Protein AF-A0A536RWU2-F1 (afdb_monomer_lite)

Secondary structure (DSSP, 8-state):
-EEGGG---TTPEEEE--SS--TT-EEEEEEHHHHHHHSEEEEETTEEEEE----SS-SS-TTGGGEEEGGGHHHHHHTS-HHHHHHT--S----TTSS-TTHHHHHHHHHHHHHHTT-TTEEEE--SS-BTTBSEEEEETTT--EEEEEEEEEEE-STT--EEEEEEGGG----TTEEEEEEEEETTTT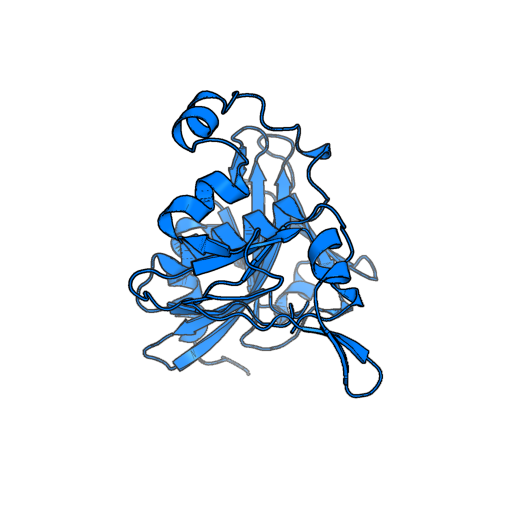EEEEEEEEEEGGGHHHHSEE-SSEEEEEE-TT--S--TTGGGEEEGGGHHHHHHHHHHS-----

pLDDT: mean 83.3, std 14.23, range [31.36, 97.5]

Radius of gyration: 21.6 Å; chains: 1; bounding box: 58×39×62 Å

Foldseek 3Di:
DAFPVVLDDQADWDKAFDPDDDPQAKIFIDGSVVQVVFFDWDADPNTIDTDDDDDRDDPDDPRVVRIGGPVCVVCSVVVHDPVVVVVPPDVPDPDPVPPPPCPQVVVQLVLLVVLLVVDPQWDKDADPPNQQQAGIWIARNVLRFIAGEDEWEAEAADPQGWGKTKDFPVNQDQDLRYWYKYWYQYPVVRGIDQKIFTGRSNCQVVAFDDPDRITIHTDGPPDPDDGPRVVGIDGSNCSNVVSVVSRVDDPPDD

Structure (mmCIF, N/CA/C/O backbone):
data_AF-A0A536RWU2-F1
#
_entry.id   AF-A0A536RWU2-F1
#
loop_
_atom_site.group_PDB
_atom_site.id
_atom_site.type_symbol
_atom_site.label_atom_id
_atom_site.label_alt_id
_atom_site.label_comp_id
_atom_site.label_asym_id
_atom_site.label_entity_id
_atom_site.label_seq_id
_atom_site.pdbx_PDB_ins_code
_atom_site.Cartn_x
_atom_site.Cartn_y
_atom_site.Cartn_z
_atom_site.occupancy
_atom_site.B_iso_or_equiv
_atom_site.auth_seq_id
_atom_site.auth_comp_id
_atom_site.auth_asym_id
_atom_site.auth_atom_id
_atom_site.pdbx_PDB_model_num
ATOM 1 N N . MET A 1 1 ? -2.168 2.634 23.724 1.00 80.81 1 MET A N 1
ATOM 2 C CA . MET A 1 1 ? -1.392 3.868 23.963 1.00 80.81 1 MET A CA 1
ATOM 3 C C . MET A 1 1 ? -1.102 4.521 22.619 1.00 80.81 1 MET A C 1
ATOM 5 O O . MET A 1 1 ? -0.735 3.800 21.700 1.00 80.81 1 MET A O 1
ATOM 9 N N . VAL A 1 2 ? -1.310 5.831 22.488 1.00 82.94 2 VAL A N 1
ATOM 10 C CA . VAL A 1 2 ? -1.176 6.585 21.229 1.00 82.94 2 VAL A CA 1
ATOM 11 C C . VAL A 1 2 ? -0.272 7.808 21.462 1.00 82.94 2 VAL A C 1
ATOM 13 O O . VAL A 1 2 ? -0.501 8.521 22.444 1.00 82.94 2 VAL A O 1
ATOM 16 N N . PRO A 1 3 ? 0.759 8.059 20.631 1.00 84.81 3 PRO A N 1
ATOM 17 C CA . PRO A 1 3 ? 1.592 9.262 20.729 1.00 84.81 3 PRO A CA 1
ATOM 18 C C . PRO A 1 3 ? 0.769 10.546 20.561 1.00 84.81 3 PRO A C 1
ATOM 20 O O . PRO A 1 3 ? -0.066 10.637 19.663 1.00 84.81 3 PRO A O 1
ATOM 23 N N . ALA A 1 4 ? 0.994 11.555 21.403 1.00 84.44 4 ALA A N 1
ATOM 24 C CA . ALA A 1 4 ? 0.212 12.794 21.367 1.00 84.44 4 ALA A CA 1
ATOM 25 C C . ALA A 1 4 ? 0.394 13.599 20.067 1.00 84.44 4 ALA A C 1
ATOM 27 O O . ALA A 1 4 ? -0.541 14.260 19.631 1.00 84.44 4 ALA A O 1
ATOM 28 N N . ASP A 1 5 ? 1.575 13.524 19.455 1.00 82.38 5 ASP A N 1
ATOM 29 C CA . ASP A 1 5 ? 1.926 14.166 18.184 1.00 82.38 5 ASP A CA 1
ATOM 30 C C . ASP A 1 5 ? 1.279 13.500 16.960 1.00 82.38 5 ASP A C 1
ATOM 32 O O . ASP A 1 5 ? 1.217 14.115 15.900 1.00 82.38 5 ASP A O 1
ATOM 36 N N . SER A 1 6 ? 0.755 12.278 17.107 1.00 77.38 6 SER A N 1
ATOM 37 C CA . SER A 1 6 ? 0.009 11.587 16.046 1.00 77.38 6 SER A CA 1
ATOM 38 C C . SER A 1 6 ? -1.474 11.970 15.970 1.00 77.38 6 SER A C 1
ATOM 40 O O . SER A 1 6 ? -2.120 11.669 14.973 1.00 77.38 6 SER A O 1
ATOM 42 N N . LEU A 1 7 ? -2.006 12.644 16.998 1.00 78.31 7 LEU A N 1
ATOM 43 C CA . LEU A 1 7 ? -3.411 13.046 17.085 1.00 78.31 7 LEU A CA 1
ATOM 44 C C . LEU A 1 7 ? -3.586 14.505 16.640 1.00 78.31 7 LEU A C 1
ATOM 46 O O . LEU A 1 7 ? -3.582 15.430 17.466 1.00 78.31 7 LEU A O 1
ATOM 50 N N . VAL A 1 8 ? -3.704 14.714 15.332 1.00 81.25 8 VAL A N 1
ATOM 51 C CA . VAL A 1 8 ? -3.684 16.043 14.698 1.00 81.25 8 VAL A CA 1
ATOM 52 C C . VAL A 1 8 ? -5.052 16.538 14.227 1.00 81.25 8 VAL A C 1
ATOM 54 O O . VAL A 1 8 ? -5.186 17.734 13.972 1.00 81.25 8 VAL A O 1
ATOM 57 N N . ASP A 1 9 ? -6.059 15.665 14.145 1.00 74.81 9 ASP A N 1
ATOM 58 C CA . ASP A 1 9 ? -7.399 15.994 13.650 1.00 74.81 9 ASP A CA 1
ATOM 59 C C . ASP A 1 9 ? -8.459 15.632 14.691 1.00 74.81 9 ASP A C 1
ATOM 61 O O . ASP A 1 9 ? -8.810 14.476 14.902 1.00 74.81 9 ASP A O 1
ATOM 65 N N . ASP A 1 10 ? -9.009 16.659 15.330 1.00 82.12 10 ASP A N 1
ATOM 66 C CA . ASP A 1 10 ? -10.001 16.515 16.388 1.00 82.12 10 ASP A CA 1
ATOM 67 C C . ASP A 1 10 ? -11.285 15.781 15.958 1.00 82.12 10 ASP A C 1
ATOM 69 O O . ASP A 1 10 ? -11.979 15.239 16.828 1.00 82.12 10 ASP A O 1
ATOM 73 N N . ASP A 1 11 ? -11.595 15.749 14.659 1.00 79.50 11 ASP A N 1
ATOM 74 C CA . ASP A 1 11 ? -12.779 15.087 14.111 1.00 79.50 11 ASP A CA 1
ATOM 75 C C . ASP A 1 11 ? -12.481 13.673 13.574 1.00 79.50 11 ASP A C 1
ATOM 77 O O . ASP A 1 11 ? -13.413 12.918 13.285 1.00 79.50 11 ASP A O 1
ATOM 81 N N . ALA A 1 12 ? -11.211 13.256 13.518 1.00 75.38 12 ALA A N 1
ATOM 82 C CA . ALA A 1 12 ? -10.852 11.896 13.133 1.00 75.38 12 ALA A CA 1
ATOM 83 C C . ALA A 1 12 ? -11.341 10.863 14.165 1.00 75.38 12 ALA A C 1
ATOM 85 O O . ALA A 1 12 ? -11.331 11.090 15.379 1.00 75.38 12 ALA A O 1
ATOM 86 N N . LEU A 1 13 ? -11.778 9.698 13.673 1.00 82.94 13 LEU A N 1
ATOM 87 C CA . LEU A 1 13 ? -12.226 8.582 14.505 1.00 82.94 13 LEU A CA 1
ATOM 88 C C . LEU A 1 13 ? -11.052 7.678 14.891 1.00 82.94 13 LEU A C 1
ATOM 90 O O . LEU A 1 13 ? -10.323 7.174 14.041 1.00 82.94 13 LEU A O 1
ATOM 94 N N . ILE A 1 14 ? -10.939 7.393 16.183 1.00 85.19 14 ILE A N 1
ATOM 95 C CA . ILE A 1 14 ? -10.091 6.347 16.745 1.00 85.19 14 ILE A CA 1
ATOM 96 C C . ILE A 1 14 ? -10.959 5.113 16.983 1.00 85.19 14 ILE A C 1
ATOM 98 O O . ILE A 1 14 ? -11.939 5.162 17.734 1.00 85.19 14 ILE A O 1
ATOM 102 N N . LEU A 1 15 ? -10.558 4.000 16.368 1.00 87.88 15 LEU A N 1
ATOM 103 C CA . LEU A 1 15 ? -11.149 2.686 16.579 1.00 87.88 15 LEU A CA 1
ATOM 104 C C . LEU A 1 15 ? -10.152 1.806 17.333 1.00 87.88 15 LEU A C 1
ATOM 106 O O . LEU A 1 15 ? -9.067 1.527 16.824 1.00 87.88 15 LEU A O 1
ATOM 110 N N . ALA A 1 16 ? -10.514 1.350 18.531 1.00 87.38 16 ALA A N 1
ATOM 111 C CA . ALA A 1 16 ? -9.745 0.339 19.250 1.00 87.38 16 ALA A CA 1
ATOM 112 C C . ALA A 1 16 ? -10.553 -0.959 19.323 1.00 87.38 16 ALA A C 1
ATOM 114 O O . ALA A 1 16 ? -11.582 -1.022 19.994 1.00 87.38 16 ALA A O 1
ATOM 115 N N . SER A 1 17 ? -10.057 -1.977 18.623 1.00 84.00 17 SER A N 1
ATOM 116 C CA . SER A 1 17 ? -10.666 -3.299 18.487 1.00 84.00 17 SER A CA 1
ATOM 117 C C . SER A 1 17 ? -9.612 -4.366 18.741 1.00 84.00 17 SER A C 1
ATOM 119 O O . SER A 1 17 ? -8.441 -4.186 18.400 1.00 84.00 17 SER A O 1
ATOM 121 N N . LEU A 1 18 ? -10.031 -5.501 19.294 1.00 80.81 18 LEU A N 1
ATOM 122 C CA . LEU A 1 18 ? -9.223 -6.715 19.257 1.00 80.81 18 LEU A CA 1
ATOM 123 C C . LEU A 1 18 ? -9.346 -7.348 17.869 1.00 80.81 18 LEU A C 1
ATOM 125 O O . LEU A 1 18 ? -10.404 -7.287 17.235 1.00 80.81 18 LEU A O 1
ATOM 129 N N . ILE A 1 19 ? -8.237 -7.889 17.369 1.00 74.12 19 ILE A N 1
ATOM 130 C CA . ILE A 1 19 ? -8.206 -8.546 16.057 1.00 74.12 19 ILE A CA 1
ATOM 131 C C . ILE A 1 19 ? -8.888 -9.914 16.150 1.00 74.12 19 ILE A C 1
ATOM 133 O O . ILE A 1 19 ? -9.647 -10.271 15.251 1.00 74.12 19 ILE A O 1
ATOM 137 N N . ASP A 1 20 ? -8.672 -10.623 17.258 1.00 75.06 20 ASP A N 1
ATOM 138 C CA . ASP A 1 20 ? -9.259 -11.935 17.515 1.00 75.06 20 ASP A CA 1
ATOM 139 C C . ASP A 1 20 ? -10.789 -11.873 17.587 1.00 75.06 20 ASP A C 1
ATOM 141 O O . ASP A 1 20 ? -11.371 -10.930 18.127 1.00 75.06 20 ASP A O 1
ATOM 145 N N . GLU A 1 21 ? -11.450 -12.908 17.068 1.00 71.00 21 GLU A N 1
ATOM 146 C CA . GLU A 1 21 ? -12.897 -13.051 17.193 1.00 71.00 21 GLU A CA 1
ATOM 147 C C . GLU A 1 21 ? -13.263 -13.493 18.609 1.00 71.00 21 GLU A C 1
ATOM 149 O O . GLU A 1 21 ? -13.100 -14.653 18.992 1.00 71.00 21 GLU A O 1
ATOM 154 N N . ILE A 1 22 ? -13.788 -12.553 19.394 1.00 80.00 22 ILE A N 1
ATOM 155 C CA . ILE A 1 22 ? -14.276 -12.818 20.745 1.00 80.00 22 ILE A CA 1
ATOM 156 C C . ILE A 1 22 ? -15.805 -12.685 20.756 1.00 80.00 22 ILE A C 1
ATOM 158 O O . ILE A 1 22 ? -16.344 -11.674 20.290 1.00 80.00 22 ILE A O 1
ATOM 162 N N . PRO A 1 23 ? -16.543 -13.670 21.302 1.00 82.00 23 PRO A N 1
ATOM 163 C CA . PRO A 1 23 ? -17.985 -13.553 21.468 1.00 82.00 23 PRO A CA 1
ATOM 164 C C . PRO A 1 23 ? -18.358 -12.293 22.254 1.00 82.00 23 PRO A C 1
ATOM 166 O O . PRO A 1 23 ? -17.804 -12.030 23.321 1.00 82.00 23 PRO A O 1
ATOM 169 N N . ASN A 1 24 ? -19.337 -11.539 21.750 1.00 83.25 24 ASN A N 1
ATOM 170 C CA . ASN A 1 24 ? -19.802 -10.285 22.356 1.00 83.25 24 ASN A CA 1
ATOM 171 C C . ASN A 1 24 ? -18.700 -9.221 22.504 1.00 83.25 24 ASN A C 1
ATOM 173 O O . ASN A 1 24 ? -18.724 -8.438 23.454 1.00 83.25 24 ASN A O 1
ATOM 177 N N . GLN A 1 25 ? -17.742 -9.194 21.572 1.00 85.12 25 GLN A N 1
ATOM 178 C CA . GLN A 1 25 ? -16.719 -8.158 21.519 1.00 85.12 25 GLN A CA 1
ATOM 179 C C . GLN A 1 25 ? -17.337 -6.758 21.467 1.00 85.12 25 GLN A C 1
ATOM 181 O O . GLN A 1 25 ? -18.295 -6.490 20.731 1.00 85.12 25 GLN A O 1
ATOM 186 N N . ILE A 1 26 ? -16.729 -5.873 22.251 1.00 89.81 26 ILE A N 1
ATOM 187 C CA . ILE A 1 26 ? -17.053 -4.459 22.321 1.00 89.81 26 ILE A CA 1
ATOM 188 C C . ILE A 1 26 ? -15.810 -3.675 21.919 1.00 89.81 26 ILE A C 1
ATOM 190 O O . ILE A 1 26 ? -14.739 -3.864 22.499 1.00 89.81 26 ILE A O 1
ATOM 194 N N . ASP A 1 27 ? -15.989 -2.778 20.962 1.00 89.50 27 ASP A N 1
ATOM 195 C CA . ASP A 1 27 ? -14.941 -1.935 20.407 1.00 89.50 27 ASP A CA 1
ATOM 196 C C . ASP A 1 27 ? -15.139 -0.490 20.859 1.00 89.50 27 ASP A C 1
ATOM 198 O O . ASP A 1 27 ? -16.262 -0.030 21.083 1.00 89.50 27 ASP A O 1
ATOM 202 N N . LEU A 1 28 ? -14.040 0.243 21.002 1.00 91.00 28 LEU A N 1
ATOM 203 C CA . LEU A 1 28 ? -14.078 1.673 21.286 1.00 91.00 28 LEU A CA 1
ATOM 204 C C . LEU A 1 28 ? -14.103 2.450 19.973 1.00 91.00 28 LEU A C 1
ATOM 206 O O . LEU A 1 28 ? -13.187 2.303 19.168 1.00 91.00 28 LEU A O 1
ATOM 210 N N . VAL A 1 29 ? -15.100 3.318 19.800 1.00 92.56 29 VAL A N 1
ATOM 211 C CA . VAL A 1 29 ? -15.189 4.264 18.680 1.00 92.56 29 VAL A CA 1
ATOM 212 C C . VAL A 1 29 ? -15.398 5.668 19.224 1.00 92.56 29 VAL A C 1
ATOM 214 O O . VAL A 1 29 ? -16.457 6.002 19.766 1.00 92.56 29 VAL A O 1
ATOM 217 N N . VAL A 1 30 ? -14.377 6.505 19.087 1.00 93.38 30 VAL A N 1
ATOM 218 C CA . VAL A 1 30 ? -14.339 7.841 19.685 1.00 93.38 30 VAL A CA 1
ATOM 219 C C . VAL A 1 30 ? -13.609 8.810 18.762 1.00 93.38 30 VAL A C 1
ATOM 221 O O . VAL A 1 30 ? -12.734 8.393 18.016 1.00 93.38 30 VAL A O 1
ATOM 224 N N . THR A 1 31 ? -13.940 10.099 18.800 1.00 89.00 31 THR A N 1
ATOM 225 C CA . THR A 1 31 ? -13.156 11.113 18.078 1.00 89.00 31 THR A CA 1
ATOM 226 C C . THR A 1 31 ? -11.836 11.386 18.791 1.00 89.00 31 THR A C 1
ATOM 228 O O . THR A 1 31 ? -11.738 11.208 20.011 1.00 89.00 31 THR A O 1
ATOM 231 N N . GLU A 1 32 ? -10.825 11.881 18.079 1.00 88.31 32 GLU A N 1
ATOM 232 C CA . GLU A 1 32 ? -9.579 12.303 18.721 1.00 88.31 32 GLU A CA 1
ATOM 233 C C . GLU A 1 32 ? -9.825 13.367 19.792 1.00 88.31 32 GLU A C 1
ATOM 235 O O . GLU A 1 32 ? -9.244 13.289 20.876 1.00 88.31 32 GLU A O 1
ATOM 240 N N . ARG A 1 33 ? -10.724 14.329 19.534 1.00 91.62 33 ARG A N 1
ATOM 241 C CA . ARG A 1 33 ? -11.100 15.362 20.508 1.00 91.62 33 ARG A CA 1
ATOM 242 C C . ARG A 1 33 ? -11.542 14.745 21.829 1.00 91.62 33 ARG A C 1
ATOM 244 O O . ARG A 1 33 ? -11.029 15.093 22.892 1.00 91.62 33 ARG A O 1
ATOM 251 N N . THR A 1 34 ? -12.490 13.815 21.771 1.00 93.75 34 THR A N 1
ATOM 252 C CA . THR A 1 34 ? -13.026 13.164 22.968 1.00 93.75 34 THR A CA 1
ATOM 253 C C . THR A 1 34 ? -12.003 12.218 23.595 1.00 93.75 34 THR A C 1
ATOM 255 O O . THR A 1 34 ? -11.899 12.142 24.820 1.00 93.75 34 THR A O 1
ATOM 258 N N . PHE A 1 35 ? -11.177 11.553 22.791 1.00 93.44 35 PHE A N 1
ATOM 259 C CA . PHE A 1 35 ? -10.086 10.728 23.295 1.00 93.44 35 PHE A CA 1
ATOM 260 C C . PHE A 1 35 ? -9.070 11.550 24.099 1.00 93.44 35 PHE A C 1
ATOM 262 O O . PHE A 1 35 ? -8.782 11.194 25.238 1.00 93.44 35 PHE A O 1
ATOM 269 N N . LYS A 1 36 ? -8.610 12.699 23.581 1.00 93.00 36 LYS A N 1
ATOM 270 C CA . LYS A 1 36 ? -7.695 13.633 24.274 1.00 93.00 36 LYS A CA 1
ATOM 271 C C . LYS A 1 36 ? -8.260 14.148 25.608 1.00 93.00 36 LYS A C 1
ATOM 273 O O . LYS A 1 36 ? -7.489 14.506 26.507 1.00 93.00 36 LYS A O 1
ATOM 278 N N . GLN A 1 37 ? -9.590 14.216 25.729 1.00 94.56 37 GLN A N 1
ATOM 279 C CA . GLN A 1 37 ? -10.297 14.631 26.946 1.00 94.56 37 GLN A CA 1
ATOM 280 C C . GLN A 1 37 ? -10.399 13.509 27.987 1.00 94.56 37 GLN A C 1
ATOM 282 O O . GLN A 1 37 ? -10.281 13.774 29.182 1.00 94.56 37 GLN A O 1
ATOM 287 N N . LEU A 1 38 ? -10.642 12.268 27.555 1.00 94.31 38 LEU A N 1
ATOM 288 C CA . LEU A 1 38 ? -10.961 11.154 28.454 1.00 94.31 38 LEU A CA 1
ATOM 289 C C . LEU A 1 38 ? -9.764 10.259 28.787 1.00 94.31 38 LEU A C 1
ATOM 291 O O . LEU A 1 38 ? -9.739 9.673 29.877 1.00 94.31 38 LEU A O 1
ATOM 295 N N . ALA A 1 39 ? -8.801 10.141 27.872 1.00 93.56 39 ALA A N 1
ATOM 296 C CA . ALA A 1 39 ? -7.626 9.292 28.014 1.00 93.56 39 ALA A CA 1
ATOM 297 C C . ALA A 1 39 ? -6.707 9.757 29.149 1.00 93.56 39 ALA A C 1
ATOM 299 O O . ALA A 1 39 ? -6.569 10.950 29.433 1.00 93.56 39 ALA A O 1
ATOM 300 N N . ALA A 1 40 ? -6.055 8.791 29.794 1.00 92.00 40 ALA A N 1
ATOM 301 C CA . ALA A 1 40 ? -4.957 9.077 30.701 1.00 92.00 40 ALA A CA 1
ATOM 302 C C . ALA A 1 40 ? -3.784 9.657 29.902 1.00 92.00 40 ALA A C 1
ATOM 304 O O . ALA A 1 40 ? -3.553 9.267 28.758 1.00 92.00 40 ALA A O 1
ATOM 305 N N . ARG A 1 41 ? -3.060 10.607 30.496 1.00 92.44 41 ARG A N 1
ATOM 306 C CA . ARG A 1 41 ? -1.867 11.208 29.894 1.00 92.44 41 ARG A CA 1
ATOM 307 C C . ARG A 1 41 ? -0.639 10.649 30.583 1.00 92.44 41 ARG A C 1
ATOM 309 O O . ARG A 1 41 ? -0.554 10.710 31.807 1.00 92.44 41 ARG A O 1
ATOM 316 N N . GLU A 1 42 ? 0.313 10.178 29.798 1.00 90.25 42 GLU A N 1
ATOM 317 C CA . GLU A 1 42 ? 1.569 9.635 30.299 1.00 90.25 42 GLU A CA 1
ATOM 318 C C . GLU A 1 42 ? 2.760 10.287 29.591 1.00 90.25 42 GLU A C 1
ATOM 320 O O . GLU A 1 42 ? 2.647 10.769 28.461 1.00 90.25 42 GLU A O 1
ATOM 325 N N . ILE A 1 43 ? 3.907 10.336 30.271 1.00 89.31 43 ILE A N 1
ATOM 326 C CA . ILE A 1 43 ? 5.170 10.805 29.700 1.00 89.31 43 ILE A CA 1
ATOM 327 C C . ILE A 1 43 ? 6.171 9.658 29.765 1.00 89.31 43 ILE A C 1
ATOM 329 O O . ILE A 1 43 ? 6.627 9.284 30.842 1.00 89.31 43 ILE A O 1
ATOM 333 N N . VAL A 1 44 ? 6.555 9.136 28.602 1.00 84.38 44 VAL A N 1
ATOM 334 C CA . VAL A 1 44 ? 7.517 8.035 28.482 1.00 84.38 44 VAL A CA 1
ATOM 335 C C . VAL A 1 44 ? 8.727 8.538 27.704 1.00 84.38 44 VAL A C 1
ATOM 337 O O . VAL A 1 44 ? 8.610 8.942 26.548 1.00 84.38 44 VAL A O 1
ATOM 340 N N . LYS A 1 45 ? 9.907 8.545 28.343 1.00 86.62 45 LYS A N 1
ATOM 341 C CA . LYS A 1 45 ? 11.175 9.029 27.751 1.00 86.62 45 LYS A CA 1
ATOM 342 C C . LYS A 1 45 ? 11.065 10.439 27.131 1.00 86.62 45 LYS A C 1
ATOM 344 O O . LYS A 1 45 ? 11.615 10.697 26.065 1.00 86.62 45 LYS A O 1
ATOM 349 N N . GLY A 1 46 ? 10.327 11.339 27.786 1.00 87.44 46 GLY A N 1
ATOM 350 C CA . GLY A 1 46 ? 10.139 12.725 27.338 1.00 87.44 46 GLY A CA 1
ATOM 351 C C . GLY A 1 46 ? 9.111 12.922 26.218 1.00 87.44 46 GLY A C 1
ATOM 352 O O . GLY A 1 46 ? 8.928 14.050 25.773 1.00 87.44 46 GLY A O 1
ATOM 353 N N . LYS A 1 47 ? 8.421 11.864 25.772 1.00 85.94 47 LYS A N 1
ATOM 354 C CA . LYS A 1 47 ? 7.315 11.951 24.808 1.00 85.94 47 LYS A CA 1
ATOM 355 C C . LYS A 1 47 ? 5.970 11.796 25.510 1.00 85.94 47 LYS A C 1
ATOM 357 O O . LYS A 1 47 ? 5.843 10.985 26.426 1.00 85.94 47 LYS A O 1
ATOM 362 N N . HIS A 1 48 ? 4.980 12.568 25.070 1.00 91.12 48 HIS A N 1
ATOM 363 C CA . HIS A 1 48 ? 3.620 12.533 25.604 1.00 91.12 48 HIS A CA 1
ATOM 364 C C . HIS A 1 48 ? 2.786 11.456 24.909 1.00 91.12 48 HIS A C 1
ATOM 366 O O . HIS A 1 48 ? 2.783 11.361 23.682 1.00 91.12 48 HIS A O 1
ATOM 372 N N . PHE A 1 49 ? 2.037 10.690 25.695 1.00 91.69 49 PHE A N 1
ATOM 373 C CA . PHE A 1 49 ? 1.139 9.649 25.218 1.00 91.69 49 PHE A CA 1
ATOM 374 C C . PHE A 1 49 ? -0.245 9.792 25.839 1.00 91.69 49 PHE A C 1
ATOM 376 O O . PHE A 1 49 ? -0.397 10.263 26.968 1.00 91.69 49 PHE A O 1
ATOM 383 N N . TYR A 1 50 ? -1.243 9.335 25.091 1.00 91.12 50 TYR A N 1
ATOM 384 C CA . TYR A 1 50 ? -2.597 9.119 25.569 1.00 91.12 50 TYR A CA 1
ATOM 385 C C . TYR A 1 50 ? -2.875 7.621 25.691 1.00 91.12 50 TYR A C 1
ATOM 387 O O . TYR A 1 50 ? -2.585 6.831 24.785 1.00 91.12 50 TYR A O 1
ATOM 395 N N . GLU A 1 51 ? -3.466 7.218 26.808 1.00 91.25 51 GLU A N 1
ATOM 396 C CA . GLU A 1 51 ? -3.826 5.835 27.083 1.00 91.25 51 GLU A CA 1
ATOM 397 C C . GLU A 1 51 ? -5.317 5.699 27.402 1.00 91.25 51 GLU A C 1
ATOM 399 O O . GLU A 1 51 ? -5.886 6.424 28.222 1.00 91.25 51 GLU A O 1
ATOM 404 N N . ALA A 1 52 ? -5.949 4.720 26.759 1.00 90.25 52 ALA A N 1
ATOM 405 C CA . ALA A 1 52 ? -7.284 4.268 27.095 1.00 90.25 52 ALA A CA 1
ATOM 406 C C . ALA A 1 52 ? -7.224 2.814 27.548 1.00 90.25 52 ALA A C 1
ATOM 408 O O . ALA A 1 52 ? -6.820 1.937 26.788 1.00 90.25 52 ALA A O 1
ATOM 409 N N . ALA A 1 53 ? -7.678 2.580 28.774 1.00 86.00 53 ALA A N 1
ATOM 410 C CA . ALA A 1 53 ? -7.984 1.257 29.284 1.00 86.00 53 ALA A CA 1
ATOM 411 C C . ALA A 1 53 ? -9.504 1.121 29.413 1.00 86.00 53 ALA A C 1
ATOM 413 O O . ALA A 1 53 ? -10.173 1.981 29.999 1.00 86.00 53 ALA A O 1
ATOM 414 N N . PHE A 1 54 ? -10.053 0.044 28.861 1.00 85.06 54 PHE A N 1
ATOM 415 C CA . PHE A 1 54 ? -11.464 -0.305 28.972 1.00 85.06 54 PHE A CA 1
ATOM 416 C C . PHE A 1 54 ? -11.625 -1.824 29.071 1.00 85.06 54 PHE A C 1
ATOM 418 O O . PHE A 1 54 ? -10.753 -2.585 28.665 1.00 85.06 54 PHE A O 1
ATOM 425 N N . SER A 1 55 ? -12.735 -2.254 29.668 1.00 79.94 55 SER A N 1
ATOM 426 C CA . SER A 1 55 ? -13.094 -3.668 29.799 1.00 79.94 55 SER A CA 1
ATOM 427 C C . SER A 1 55 ? -14.014 -4.077 28.653 1.00 79.94 55 SER A C 1
ATOM 429 O O . SER A 1 55 ? -14.846 -3.274 28.234 1.00 79.94 55 SER A O 1
ATOM 431 N N . MET A 1 56 ? -13.921 -5.338 28.220 1.00 71.56 56 MET A N 1
ATOM 432 C CA . MET A 1 56 ? -14.881 -5.957 27.292 1.00 71.56 56 MET A CA 1
ATOM 433 C C . MET A 1 56 ? -16.281 -6.116 27.906 1.00 71.56 56 MET A C 1
ATOM 435 O O . MET A 1 56 ? -17.266 -6.234 27.185 1.00 71.56 56 MET A O 1
ATOM 439 N N . HIS A 1 57 ? -16.392 -6.080 29.237 1.00 71.50 57 HIS A N 1
ATOM 440 C CA . HIS A 1 57 ? -17.663 -6.117 29.968 1.00 71.50 57 HIS A CA 1
ATOM 441 C C . HIS A 1 57 ? -17.712 -4.965 30.983 1.00 71.50 57 HIS A C 1
ATOM 443 O O . HIS A 1 57 ? -17.559 -5.167 32.193 1.00 71.50 57 HIS A O 1
ATOM 449 N N . PRO A 1 58 ? -17.829 -3.716 30.509 1.00 74.50 58 PRO A N 1
ATOM 450 C CA . PRO A 1 58 ? -17.747 -2.547 31.366 1.00 74.50 58 PRO A CA 1
ATOM 451 C C . PRO A 1 58 ? -19.064 -2.363 32.132 1.00 74.50 58 PRO A C 1
ATOM 453 O O . PRO A 1 58 ? -20.095 -2.048 31.554 1.00 74.50 58 PRO A O 1
ATOM 456 N N . VAL A 1 59 ? -19.031 -2.492 33.459 1.00 75.75 59 VAL A N 1
ATOM 457 C CA . VAL A 1 59 ? -20.157 -2.059 34.317 1.00 75.75 59 VAL A CA 1
ATOM 458 C C . VAL A 1 59 ? -20.035 -0.567 34.646 1.00 75.75 59 VAL A C 1
ATOM 460 O O . VAL A 1 59 ? -21.026 0.144 34.787 1.00 75.75 59 VAL A O 1
ATOM 463 N N . ARG A 1 60 ? -18.795 -0.072 34.752 1.00 83.06 60 ARG A N 1
ATOM 464 C CA . ARG A 1 60 ? -18.455 1.342 34.948 1.00 83.06 60 ARG A CA 1
ATOM 465 C C . ARG A 1 60 ? -17.199 1.671 34.153 1.00 83.06 60 ARG A C 1
ATOM 467 O O . ARG A 1 60 ? -16.156 1.065 34.371 1.00 83.06 60 ARG A O 1
ATOM 474 N N . SER A 1 61 ? -17.296 2.629 33.240 1.00 87.19 61 SER A N 1
ATOM 475 C CA . SER A 1 61 ? -16.153 3.164 32.501 1.00 87.19 61 SER A CA 1
ATOM 476 C C . SER A 1 61 ? -16.489 4.546 31.952 1.00 87.19 61 SER A C 1
ATOM 478 O O . SER A 1 61 ? -17.611 4.776 31.506 1.00 87.19 61 SER A O 1
ATOM 480 N N . ARG A 1 62 ? -15.505 5.452 31.922 1.00 90.56 62 ARG A N 1
ATOM 481 C CA . ARG A 1 62 ? -15.624 6.745 31.219 1.00 90.56 62 ARG A CA 1
ATOM 482 C C . ARG A 1 62 ? -15.842 6.570 29.712 1.00 90.56 62 ARG A C 1
ATOM 484 O O . ARG A 1 62 ? -16.340 7.469 29.050 1.00 90.56 62 ARG A O 1
ATOM 491 N N . TRP A 1 63 ? -15.483 5.396 29.196 1.00 93.50 63 TRP A N 1
ATOM 492 C CA . TRP A 1 63 ? -15.611 5.033 27.793 1.00 93.50 63 TRP A CA 1
ATOM 493 C C . TRP A 1 63 ? -16.989 4.484 27.430 1.00 93.50 63 TRP A C 1
ATOM 495 O O . TRP A 1 63 ? -17.255 4.343 26.248 1.00 93.50 63 TRP A O 1
ATOM 505 N N . LEU A 1 64 ? -17.867 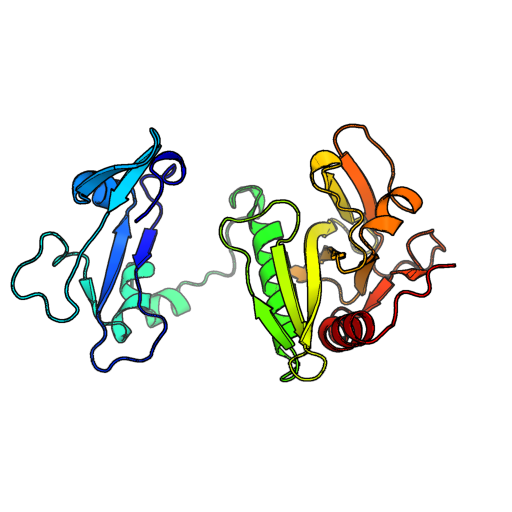4.197 28.404 1.00 91.56 64 LEU A N 1
ATOM 506 C CA . LEU A 1 64 ? -19.174 3.560 28.171 1.00 91.56 64 LEU A CA 1
ATOM 507 C C . LEU A 1 64 ? -19.970 4.143 26.986 1.00 91.56 64 LEU A C 1
ATOM 509 O O . LEU A 1 64 ? -20.453 3.346 26.189 1.00 91.56 64 LEU A O 1
ATOM 513 N N . PRO A 1 65 ? -20.074 5.475 26.799 1.00 92.38 65 PRO A N 1
ATOM 514 C CA . PRO A 1 65 ? -20.822 6.044 25.670 1.00 92.38 65 PRO A CA 1
ATOM 515 C C . PRO A 1 65 ? -20.210 5.771 24.284 1.00 92.38 65 PRO A C 1
ATOM 517 O O . PRO A 1 65 ? -20.857 5.994 23.266 1.00 92.38 65 PRO A O 1
ATOM 520 N N . PHE A 1 66 ? -18.954 5.334 24.243 1.00 92.31 66 PHE A N 1
ATOM 521 C CA . PHE A 1 66 ? -18.146 5.137 23.037 1.00 92.31 66 PHE A CA 1
ATOM 522 C C . PHE A 1 66 ? -17.844 3.660 22.774 1.00 92.31 66 PHE A C 1
ATOM 524 O O . PHE A 1 66 ? -17.174 3.332 21.798 1.00 92.31 66 PHE A O 1
ATOM 531 N N . LEU A 1 67 ? -18.310 2.777 23.655 1.00 92.19 67 LEU A N 1
ATOM 532 C CA . LEU A 1 67 ? -18.128 1.340 23.562 1.00 92.19 67 LEU A CA 1
ATOM 533 C C . LEU A 1 67 ? -19.319 0.733 22.822 1.00 92.19 67 LEU A C 1
ATOM 535 O O . LEU A 1 67 ? -20.455 0.828 23.284 1.00 92.19 67 LEU A O 1
ATOM 539 N N . VAL A 1 68 ? -19.054 0.120 21.671 1.00 91.62 68 VAL A N 1
ATOM 540 C CA . VAL A 1 68 ? -20.083 -0.426 20.782 1.00 91.62 68 VAL A CA 1
ATOM 541 C C . VAL A 1 68 ? -19.859 -1.913 20.526 1.00 91.62 68 VAL A C 1
ATOM 543 O O . VAL A 1 68 ? -18.716 -2.333 20.353 1.00 91.62 68 VAL A O 1
ATOM 546 N N . PRO A 1 69 ? -20.919 -2.738 20.477 1.00 90.81 69 PRO A N 1
ATOM 547 C CA . PRO A 1 69 ? -20.794 -4.106 19.994 1.00 90.81 69 PRO A CA 1
ATOM 548 C C . PRO A 1 69 ? -20.214 -4.120 18.578 1.00 90.81 69 PRO A C 1
ATOM 550 O O . PRO A 1 69 ? -20.636 -3.323 17.738 1.00 90.81 69 PRO A O 1
ATOM 553 N N . ARG A 1 70 ? -19.318 -5.066 18.277 1.00 85.44 70 ARG A N 1
ATOM 554 C CA . ARG A 1 70 ? -18.667 -5.162 16.956 1.00 85.44 70 ARG A CA 1
ATOM 555 C C . ARG A 1 70 ? -19.660 -5.214 15.787 1.00 85.44 70 ARG A C 1
ATOM 557 O O . ARG A 1 70 ? -19.423 -4.623 14.739 1.00 85.44 70 ARG A O 1
ATOM 564 N N . ALA A 1 71 ? -20.819 -5.845 15.985 1.00 85.69 71 ALA A N 1
ATOM 565 C CA . ALA A 1 71 ? -21.896 -5.899 14.991 1.00 85.69 71 ALA A CA 1
ATOM 566 C C . ALA A 1 71 ? -22.498 -4.520 14.636 1.00 85.69 71 ALA A C 1
ATOM 568 O O . ALA A 1 71 ? -23.082 -4.368 13.569 1.00 85.69 71 ALA A O 1
ATOM 569 N N . GLN A 1 72 ? -22.352 -3.522 15.511 1.00 88.62 72 GLN A N 1
ATOM 570 C CA . GLN A 1 72 ? -22.855 -2.152 15.338 1.00 88.62 72 GLN A CA 1
ATOM 571 C C . GLN A 1 72 ? -21.748 -1.167 14.933 1.00 88.62 72 GLN A C 1
ATOM 573 O O . GLN A 1 72 ? -22.010 0.021 14.745 1.00 88.62 72 GLN A O 1
ATOM 578 N N . LEU A 1 73 ? -20.507 -1.645 14.781 1.00 85.25 73 LEU A N 1
ATOM 579 C CA . LEU A 1 73 ? -19.345 -0.814 14.478 1.00 85.25 73 LEU A CA 1
ATOM 580 C C . LEU A 1 73 ? -19.552 0.006 13.199 1.00 85.25 73 LEU A C 1
ATOM 582 O O . LEU A 1 73 ? -19.293 1.206 13.187 1.00 85.25 73 LEU A O 1
ATOM 586 N N . ALA A 1 74 ? -20.076 -0.625 12.146 1.00 77.62 74 ALA A N 1
ATOM 587 C CA . ALA A 1 74 ? -20.324 0.040 10.871 1.00 77.62 74 ALA A CA 1
ATOM 588 C C . ALA A 1 74 ? -21.299 1.217 11.019 1.00 77.62 74 ALA A C 1
ATOM 590 O O . ALA A 1 74 ? -21.020 2.313 10.546 1.00 77.62 74 ALA A O 1
ATOM 591 N N . GLU A 1 75 ? -22.408 1.025 11.731 1.00 84.81 75 GLU A N 1
ATOM 592 C CA . GLU A 1 75 ? -23.400 2.084 11.942 1.00 84.81 75 GLU A CA 1
ATOM 593 C C . GLU A 1 75 ? -22.848 3.211 12.814 1.00 84.81 75 GLU A C 1
ATOM 595 O O . GLU A 1 75 ? -23.121 4.386 12.570 1.00 84.81 75 GLU A O 1
ATOM 600 N N . ARG A 1 76 ? -22.014 2.866 13.801 1.00 84.88 76 ARG A N 1
ATOM 601 C CA . ARG A 1 76 ? -21.362 3.849 14.665 1.00 84.88 76 ARG A CA 1
ATOM 602 C C . ARG A 1 76 ? -20.374 4.732 13.907 1.00 84.88 76 ARG A C 1
ATOM 604 O O . ARG A 1 76 ? -20.304 5.921 14.215 1.00 84.88 76 ARG A O 1
ATOM 611 N N . VAL A 1 77 ? -19.621 4.153 12.970 1.00 83.88 77 VAL A N 1
ATOM 612 C CA . VAL A 1 77 ? -18.654 4.862 12.114 1.00 83.88 77 VAL A CA 1
ATOM 613 C C . VAL A 1 77 ? -19.366 5.732 11.084 1.00 83.88 77 VAL A C 1
ATOM 615 O O . VAL A 1 77 ? -18.929 6.843 10.813 1.00 83.88 77 VAL A O 1
ATOM 618 N N . LEU A 1 78 ? -20.464 5.234 10.517 1.00 77.81 78 LEU A N 1
ATOM 619 C CA . LEU A 1 78 ? -21.221 5.935 9.479 1.00 77.81 78 LEU A CA 1
ATOM 620 C C . LEU A 1 78 ? -22.196 6.980 10.042 1.00 77.81 78 LEU A C 1
ATOM 622 O O . LEU A 1 78 ? -22.784 7.732 9.268 1.00 77.81 78 LEU A O 1
ATOM 626 N N . GLU A 1 79 ? -22.422 6.980 11.360 1.00 82.31 79 GLU A N 1
ATOM 627 C CA . GLU A 1 79 ? -23.455 7.768 12.053 1.00 82.31 79 GLU A CA 1
ATOM 628 C C . GLU A 1 79 ? -24.859 7.608 11.430 1.00 82.31 79 GLU A C 1
ATOM 630 O O . GLU A 1 79 ? -25.740 8.462 11.538 1.00 82.31 79 GLU A O 1
ATOM 635 N N . THR A 1 80 ? -25.080 6.485 10.747 1.00 78.25 80 THR A N 1
ATOM 636 C CA . THR A 1 80 ? -26.319 6.136 10.055 1.00 78.25 80 THR A CA 1
ATOM 637 C C . THR A 1 80 ? -26.386 4.624 9.849 1.00 78.25 80 THR A C 1
ATOM 639 O O . THR A 1 80 ? -25.385 3.925 10.007 1.00 78.25 80 THR A O 1
ATOM 642 N N . SER A 1 81 ? -27.557 4.091 9.491 1.00 80.81 81 SER A N 1
ATOM 643 C CA . SER A 1 81 ? -27.667 2.657 9.217 1.00 80.81 81 SER A CA 1
ATOM 644 C C . SER A 1 81 ? -26.931 2.295 7.930 1.00 80.81 81 SER A C 1
ATOM 646 O O . SER A 1 81 ? -26.946 3.051 6.956 1.00 80.81 81 SER A O 1
ATOM 648 N N . VAL A 1 82 ? -26.332 1.103 7.890 1.00 70.12 82 VAL A N 1
ATOM 649 C CA . VAL A 1 82 ? -25.604 0.630 6.699 1.00 70.12 82 VAL A CA 1
ATOM 650 C C . VAL A 1 82 ? -26.518 0.616 5.471 1.00 70.12 82 VAL A C 1
ATOM 652 O O . VAL A 1 82 ? -26.118 1.055 4.399 1.00 70.12 82 VAL A O 1
ATOM 655 N N . ALA A 1 83 ? -27.777 0.195 5.628 1.00 75.00 83 ALA A N 1
ATOM 656 C CA . ALA A 1 83 ? -28.759 0.194 4.544 1.00 75.00 83 ALA A CA 1
ATOM 657 C C . ALA A 1 83 ? -29.034 1.603 3.982 1.00 75.00 83 ALA A C 1
ATOM 659 O O . ALA A 1 83 ? -29.120 1.774 2.766 1.00 75.00 83 ALA A O 1
ATOM 660 N N . LEU A 1 84 ? -29.136 2.620 4.848 1.00 75.25 84 LEU A N 1
ATOM 661 C CA . LEU A 1 84 ? -29.316 4.008 4.417 1.00 75.25 84 LEU A CA 1
ATOM 662 C C . LEU A 1 84 ? -28.037 4.587 3.813 1.00 75.25 84 LEU A C 1
ATOM 664 O O . LEU A 1 84 ? -28.127 5.309 2.825 1.00 75.25 84 LEU A O 1
ATOM 668 N N . ALA A 1 85 ? -26.864 4.260 4.361 1.00 66.00 85 ALA A N 1
ATOM 669 C CA . ALA A 1 85 ? -25.580 4.654 3.788 1.00 66.00 85 ALA A CA 1
ATOM 670 C C . ALA A 1 85 ? -25.427 4.107 2.363 1.00 66.00 85 ALA A C 1
ATOM 672 O O . ALA A 1 85 ? -25.134 4.873 1.451 1.00 66.00 85 ALA A O 1
ATOM 673 N N . LEU A 1 86 ? -25.721 2.817 2.160 1.00 62.53 86 LEU A N 1
ATOM 674 C CA . LEU A 1 86 ? -25.695 2.161 0.851 1.00 62.53 86 LEU A CA 1
ATOM 675 C C . LEU A 1 86 ? -26.696 2.787 -0.130 1.00 62.53 86 LEU A C 1
ATOM 677 O O . LEU A 1 86 ? -26.358 3.008 -1.288 1.00 62.53 86 LEU A O 1
ATOM 681 N N . GLY A 1 87 ? -27.902 3.133 0.333 1.00 62.00 87 GLY A N 1
ATOM 682 C CA . GLY A 1 87 ? -28.908 3.822 -0.484 1.00 62.00 87 GLY A CA 1
ATOM 683 C C . GLY A 1 87 ? -28.584 5.290 -0.797 1.00 62.00 87 GLY A C 1
ATOM 684 O O . GLY A 1 87 ? -29.165 5.857 -1.720 1.00 62.00 87 GLY A O 1
ATOM 685 N N . ARG A 1 88 ? -27.667 5.912 -0.042 1.00 60.94 88 ARG A N 1
ATOM 686 C CA . ARG A 1 88 ? -27.205 7.302 -0.206 1.00 60.94 88 ARG A CA 1
ATOM 687 C C . ARG A 1 88 ? -25.865 7.423 -0.919 1.00 60.94 88 ARG A C 1
ATOM 689 O O . ARG A 1 88 ? -25.383 8.546 -1.063 1.00 60.94 88 ARG A O 1
ATOM 696 N N . VAL A 1 89 ? -25.264 6.315 -1.361 1.00 51.22 89 VAL A N 1
ATOM 697 C CA . VAL A 1 89 ? -24.093 6.363 -2.243 1.00 51.22 89 VAL A CA 1
ATOM 698 C C . VAL A 1 89 ? -24.535 7.001 -3.561 1.00 51.22 89 VAL A C 1
ATOM 700 O O . VAL A 1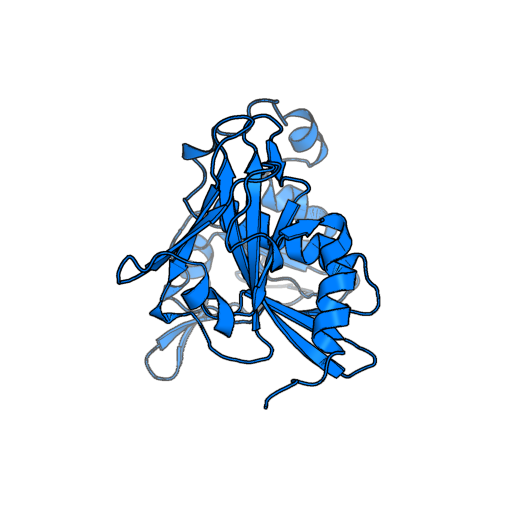 89 ? -24.991 6.335 -4.485 1.00 51.22 89 VAL A O 1
ATOM 703 N N . SER A 1 90 ? -24.468 8.330 -3.613 1.00 48.03 90 SER A N 1
ATOM 704 C CA . SER A 1 90 ? -24.641 9.105 -4.831 1.00 48.03 90 SER A CA 1
ATOM 705 C C . SER A 1 90 ? -23.451 8.807 -5.752 1.00 48.03 90 SER A C 1
ATOM 707 O O . SER A 1 90 ? -22.334 8.655 -5.249 1.00 48.03 90 SER A O 1
ATOM 709 N N . PRO A 1 91 ? -23.631 8.748 -7.083 1.00 53.06 91 PRO A N 1
ATOM 710 C CA . PRO A 1 91 ? -22.511 8.631 -8.022 1.00 53.06 91 PRO A CA 1
ATOM 711 C C . PRO A 1 91 ? -21.505 9.793 -7.910 1.00 53.06 91 PRO A C 1
ATOM 713 O O . PRO A 1 91 ? -20.359 9.648 -8.330 1.00 53.06 91 PRO A O 1
ATOM 716 N N . ASP A 1 92 ? -21.893 10.907 -7.282 1.00 46.91 92 ASP A N 1
ATOM 717 C CA . ASP A 1 92 ? -21.001 12.013 -6.928 1.00 46.91 92 ASP A CA 1
ATOM 718 C C . ASP A 1 92 ? -20.224 11.723 -5.634 1.00 46.91 92 ASP A C 1
ATOM 720 O O . ASP A 1 92 ? -20.456 12.296 -4.567 1.00 46.91 92 ASP A O 1
ATOM 724 N N . LEU A 1 93 ? -19.252 10.819 -5.749 1.00 52.59 93 LEU A N 1
ATOM 725 C CA . LEU A 1 93 ? -18.101 10.779 -4.853 1.00 52.59 93 LEU A CA 1
ATOM 726 C C . LEU A 1 93 ? -17.405 12.153 -4.901 1.00 52.59 93 LEU A C 1
ATOM 728 O O . LEU A 1 93 ? -17.175 12.683 -5.987 1.00 52.59 93 LEU A O 1
ATOM 732 N N . LEU A 1 94 ? -17.060 12.717 -3.733 1.00 42.59 94 LEU A N 1
ATOM 733 C CA . LEU A 1 94 ? -16.279 13.961 -3.602 1.00 42.59 94 LEU A CA 1
ATOM 734 C C . LEU A 1 94 ? -15.184 14.030 -4.675 1.00 42.59 94 LEU A C 1
ATOM 736 O O . LEU A 1 94 ? -14.409 13.076 -4.827 1.00 42.59 94 LEU A O 1
ATOM 740 N N . LYS A 1 95 ? -15.115 15.147 -5.412 1.00 43.75 95 LYS A N 1
ATOM 741 C CA . LYS A 1 95 ? -14.105 15.332 -6.460 1.00 43.75 95 LYS A CA 1
ATOM 742 C C . LYS A 1 95 ? -12.717 15.116 -5.834 1.00 43.75 95 LYS A C 1
ATOM 744 O O . LYS A 1 95 ? -12.464 15.676 -4.768 1.00 43.75 95 LYS A O 1
ATOM 749 N N . PRO A 1 96 ? -11.792 14.380 -6.480 1.00 50.34 96 PRO A N 1
ATOM 750 C CA . PRO A 1 96 ? -10.496 13.982 -5.908 1.00 50.34 96 PRO A CA 1
ATOM 751 C C . PRO A 1 96 ? -9.623 15.084 -5.273 1.00 50.34 96 PRO A C 1
ATOM 753 O O . PRO A 1 96 ? -8.667 14.757 -4.580 1.00 50.34 96 PRO A O 1
ATOM 756 N N . ARG A 1 97 ? -9.932 16.375 -5.479 1.00 41.97 97 ARG A N 1
ATOM 757 C CA . ARG A 1 97 ? -9.263 17.518 -4.830 1.00 41.97 97 ARG A CA 1
ATOM 758 C C . ARG A 1 97 ? -9.628 17.718 -3.352 1.00 41.97 97 ARG A C 1
ATOM 760 O O . ARG A 1 97 ? -8.901 18.436 -2.678 1.00 41.97 97 ARG A O 1
ATOM 767 N N . GLU A 1 98 ? -10.713 17.122 -2.856 1.00 43.69 98 GLU A N 1
ATOM 768 C CA . GLU A 1 98 ? -11.182 17.294 -1.464 1.00 43.69 98 GLU A CA 1
ATOM 769 C C . GLU A 1 98 ? -10.747 16.154 -0.529 1.00 43.69 98 GLU A C 1
ATOM 771 O O . GLU A 1 98 ? -10.904 16.242 0.685 1.00 43.69 98 GLU A O 1
ATOM 776 N N . ARG A 1 99 ? -10.147 15.091 -1.076 1.00 48.03 99 ARG A N 1
ATOM 777 C CA . ARG A 1 99 ? -9.474 14.050 -0.296 1.00 48.03 99 ARG A CA 1
ATOM 778 C C . ARG A 1 99 ? -8.021 14.486 -0.137 1.00 48.03 99 ARG A C 1
ATOM 780 O O . ARG A 1 99 ? -7.351 14.692 -1.144 1.00 48.03 99 ARG A O 1
ATOM 787 N N . HIS A 1 100 ? -7.542 14.661 1.094 1.00 44.19 100 HIS A N 1
ATOM 788 C CA . HIS A 1 100 ? -6.142 14.987 1.405 1.00 44.19 100 HIS A CA 1
ATOM 789 C C . HIS A 1 100 ? -5.153 14.267 0.466 1.00 44.19 100 HIS A C 1
ATOM 791 O O . HIS A 1 100 ? -5.382 13.107 0.121 1.00 44.19 100 HIS A O 1
ATOM 797 N N . ASN A 1 101 ? -4.038 14.917 0.102 1.00 50.59 101 ASN A N 1
ATOM 798 C CA . ASN A 1 101 ? -3.017 14.430 -0.849 1.00 50.59 101 ASN A CA 1
ATOM 799 C C . ASN A 1 101 ? -2.507 12.978 -0.628 1.00 50.59 101 ASN A C 1
ATOM 801 O O . ASN A 1 101 ? -1.801 12.459 -1.485 1.00 50.59 101 ASN A O 1
ATOM 805 N N . GLY A 1 102 ? -2.844 12.311 0.483 1.00 64.44 102 GLY A N 1
ATOM 806 C CA . GLY A 1 102 ? -2.488 10.919 0.780 1.00 64.44 102 GLY A CA 1
ATOM 807 C C . GLY A 1 102 ? -3.490 9.841 0.337 1.00 64.44 102 GLY A C 1
ATOM 808 O O . GLY A 1 102 ? -3.147 8.663 0.401 1.00 64.44 102 GLY A O 1
ATOM 809 N N . TRP A 1 103 ? -4.705 10.179 -0.125 1.00 79.88 103 TRP A N 1
ATOM 810 C CA . TRP A 1 103 ? -5.720 9.151 -0.438 1.00 79.88 103 TRP A CA 1
ATOM 811 C C . TRP A 1 103 ? -5.278 8.183 -1.541 1.00 79.88 103 TRP A C 1
ATOM 813 O O . TRP A 1 103 ? -5.579 6.994 -1.471 1.00 79.88 103 TRP A O 1
ATOM 823 N N . LEU A 1 104 ? -4.565 8.690 -2.553 1.00 87.44 104 LEU A N 1
ATOM 824 C CA . LEU A 1 104 ? -4.099 7.885 -3.677 1.00 87.44 104 LEU A CA 1
ATOM 825 C C . LEU A 1 104 ? -2.971 6.938 -3.254 1.00 87.44 104 LEU A C 1
ATOM 827 O O . LEU A 1 104 ? -2.947 5.795 -3.700 1.00 87.44 104 LEU A O 1
ATOM 831 N N . GLY A 1 105 ? -2.082 7.394 -2.364 1.00 87.88 105 GLY A N 1
ATOM 832 C CA . GLY A 1 105 ? -1.054 6.548 -1.753 1.00 87.88 105 GLY A CA 1
ATOM 833 C C . GLY A 1 105 ? -1.685 5.397 -0.975 1.00 87.88 105 GLY A C 1
ATOM 834 O O . GLY A 1 105 ? -1.424 4.238 -1.282 1.00 87.88 105 GLY A O 1
ATOM 835 N N . PHE A 1 106 ? -2.633 5.713 -0.086 1.00 86.44 106 PHE A N 1
ATOM 836 C CA . PHE A 1 106 ? -3.376 4.706 0.675 1.00 86.44 106 PHE A CA 1
ATOM 837 C C . PHE A 1 106 ? -4.125 3.713 -0.225 1.00 86.44 106 PHE A C 1
ATOM 839 O O . PHE A 1 106 ? -4.097 2.507 0.015 1.00 86.44 106 PHE A O 1
ATOM 846 N N . LEU A 1 107 ? -4.793 4.200 -1.277 1.00 91.31 107 LEU A N 1
ATOM 847 C CA . LEU A 1 107 ? -5.489 3.334 -2.228 1.00 91.31 107 LEU A CA 1
ATOM 848 C C . LEU A 1 107 ? -4.511 2.427 -2.990 1.00 91.31 107 LEU A C 1
ATOM 850 O O . LEU A 1 107 ? -4.825 1.264 -3.233 1.00 91.31 107 LEU A O 1
ATOM 854 N N . GLY A 1 108 ? -3.329 2.942 -3.337 1.00 93.75 108 GLY A N 1
ATOM 855 C CA . GLY A 1 108 ? -2.259 2.165 -3.956 1.00 93.75 108 GLY A CA 1
ATOM 856 C C . GLY A 1 108 ? -1.756 1.050 -3.046 1.00 93.75 108 GLY A C 1
ATOM 857 O O . GLY A 1 108 ? -1.699 -0.102 -3.470 1.00 93.75 108 GLY A O 1
ATOM 858 N N . GLU A 1 109 ? -1.456 1.363 -1.784 1.00 92.81 109 GLU A N 1
ATOM 859 C CA . GLU A 1 109 ? -1.070 0.367 -0.776 1.00 92.81 109 GLU A CA 1
ATOM 860 C C . GLU A 1 109 ? -2.142 -0.717 -0.618 1.00 92.81 109 GLU A C 1
ATOM 862 O O . GLU A 1 109 ? -1.833 -1.910 -0.628 1.00 92.81 109 GLU A O 1
ATOM 867 N N . ALA A 1 110 ? -3.412 -0.312 -0.522 1.00 93.19 110 ALA A N 1
ATOM 868 C CA . ALA A 1 110 ? -4.533 -1.234 -0.394 1.00 93.19 110 ALA A CA 1
ATOM 869 C C . ALA A 1 110 ? -4.659 -2.165 -1.609 1.00 93.19 110 ALA A C 1
ATOM 871 O O . ALA A 1 110 ? -4.876 -3.363 -1.430 1.00 93.19 110 ALA A O 1
ATOM 872 N N . GLU A 1 111 ? -4.489 -1.655 -2.833 1.00 96.88 111 GLU A N 1
ATOM 873 C CA . GLU A 1 111 ? -4.520 -2.482 -4.045 1.00 96.88 111 GLU A CA 1
ATOM 874 C C . GLU A 1 111 ? -3.339 -3.455 -4.100 1.00 96.88 111 GLU A C 1
ATOM 876 O O . GLU A 1 111 ? -3.538 -4.626 -4.424 1.00 96.88 111 GLU A O 1
ATOM 881 N N . VAL A 1 112 ? -2.128 -3.021 -3.731 1.00 96.81 112 VAL A N 1
ATOM 882 C CA . VAL A 1 112 ? -0.967 -3.920 -3.636 1.00 96.81 112 VAL A CA 1
ATOM 883 C C . VAL A 1 112 ? -1.246 -5.035 -2.635 1.00 96.81 112 VAL A C 1
ATOM 885 O O . VAL A 1 112 ? -1.125 -6.205 -2.989 1.00 96.81 112 VAL A O 1
ATOM 888 N N . ILE A 1 113 ? -1.693 -4.709 -1.419 1.00 95.38 113 ILE A N 1
ATOM 889 C CA . ILE A 1 113 ? -2.051 -5.711 -0.403 1.00 95.38 113 ILE A CA 1
ATOM 890 C C . ILE A 1 113 ? -3.118 -6.665 -0.942 1.00 95.38 113 ILE A C 1
ATOM 892 O O . ILE A 1 113 ? -2.963 -7.879 -0.826 1.00 95.38 113 ILE A O 1
ATOM 896 N N . ARG A 1 114 ? -4.172 -6.136 -1.576 1.00 96.44 114 ARG A N 1
ATOM 897 C CA . ARG A 1 114 ? -5.254 -6.938 -2.152 1.00 96.44 114 ARG A CA 1
ATOM 898 C C . ARG A 1 114 ? -4.728 -7.926 -3.194 1.00 96.44 114 ARG A C 1
ATOM 900 O O . ARG A 1 114 ? -5.101 -9.092 -3.138 1.00 96.44 114 ARG A O 1
ATOM 907 N N . ARG A 1 115 ? -3.853 -7.485 -4.107 1.00 97.44 115 ARG A N 1
ATOM 908 C CA . ARG A 1 115 ? -3.224 -8.336 -5.134 1.00 97.44 115 ARG A CA 1
ATOM 909 C C . ARG A 1 115 ? -2.311 -9.390 -4.528 1.00 97.44 115 ARG A C 1
ATOM 911 O O . ARG A 1 115 ? -2.368 -10.544 -4.933 1.00 97.44 115 ARG A O 1
ATOM 918 N N . LEU A 1 116 ? -1.482 -9.026 -3.552 1.00 96.06 116 LEU A N 1
ATOM 919 C CA . LEU A 1 116 ? -0.590 -9.977 -2.886 1.00 96.06 116 LEU A CA 1
ATOM 920 C C . LEU A 1 116 ? -1.369 -11.038 -2.100 1.00 96.06 116 LEU A C 1
ATOM 922 O O . LEU A 1 116 ? -0.988 -12.207 -2.124 1.00 96.06 116 LEU A O 1
ATOM 926 N N . ALA A 1 117 ? -2.483 -10.648 -1.475 1.00 93.19 117 ALA A N 1
ATOM 927 C CA . ALA A 1 117 ? -3.359 -11.532 -0.707 1.00 93.19 117 ALA A CA 1
ATOM 928 C C . ALA A 1 117 ? -4.087 -12.578 -1.572 1.00 93.19 117 ALA A C 1
ATOM 930 O O . ALA A 1 117 ? -4.615 -13.550 -1.036 1.00 93.19 117 ALA A O 1
ATOM 931 N N . GLU A 1 118 ? -4.088 -12.427 -2.903 1.00 94.38 118 GLU A N 1
ATOM 932 C CA . GLU A 1 118 ? -4.572 -13.464 -3.826 1.00 94.38 118 GLU A CA 1
ATOM 933 C C . GLU A 1 118 ? -3.702 -14.740 -3.762 1.00 94.38 118 GLU A C 1
ATOM 935 O O . GLU A 1 118 ? -4.141 -15.808 -4.188 1.00 94.38 118 GLU A O 1
ATOM 940 N N . SER A 1 119 ? -2.486 -14.665 -3.199 1.00 92.69 119 SER A N 1
ATOM 941 C CA . SER A 1 119 ? -1.618 -15.822 -2.970 1.00 92.69 119 SER A CA 1
ATOM 942 C C . SER A 1 119 ? -1.639 -16.283 -1.506 1.00 92.69 119 SER A C 1
ATOM 944 O O . SER A 1 119 ? -1.153 -15.563 -0.634 1.00 92.69 119 SER A O 1
ATOM 946 N N . PRO A 1 120 ? -2.052 -17.532 -1.210 1.00 88.56 120 PRO A N 1
ATOM 947 C CA . PRO A 1 120 ? -2.024 -18.078 0.153 1.00 88.56 120 PRO A CA 1
ATOM 948 C C . PRO A 1 120 ? -0.601 -18.373 0.670 1.00 88.56 120 PRO A C 1
ATOM 950 O O . PRO A 1 120 ? -0.428 -18.831 1.799 1.00 88.56 120 PRO A O 1
ATOM 953 N N . ARG A 1 121 ? 0.432 -18.169 -0.159 1.00 87.50 121 ARG A N 1
ATOM 954 C CA . ARG A 1 121 ? 1.842 -18.382 0.200 1.00 87.50 121 ARG A CA 1
ATOM 955 C C . ARG A 1 121 ? 2.498 -17.138 0.809 1.00 87.50 121 ARG A C 1
ATOM 957 O O . ARG A 1 121 ? 3.592 -17.244 1.361 1.00 87.50 121 ARG A O 1
ATOM 964 N N . LEU A 1 122 ? 1.866 -15.972 0.687 1.00 86.12 122 LEU A N 1
ATOM 965 C CA . LEU A 1 122 ? 2.406 -14.715 1.191 1.00 86.12 122 LEU A CA 1
ATOM 966 C C . LEU A 1 122 ? 1.746 -14.332 2.518 1.00 86.12 122 LEU A C 1
ATOM 968 O O . LEU A 1 122 ? 0.554 -14.045 2.557 1.00 86.12 122 LEU A O 1
ATOM 972 N N . ASP A 1 123 ? 2.540 -14.259 3.586 1.00 83.62 123 ASP A N 1
ATOM 973 C CA . ASP A 1 123 ? 2.130 -13.554 4.802 1.00 83.62 123 ASP A CA 1
ATOM 974 C C . ASP A 1 123 ? 2.396 -12.054 4.591 1.00 83.62 123 ASP A C 1
ATOM 976 O O . ASP A 1 123 ? 3.511 -11.671 4.221 1.00 83.62 123 ASP A O 1
ATOM 980 N N . LEU A 1 124 ? 1.395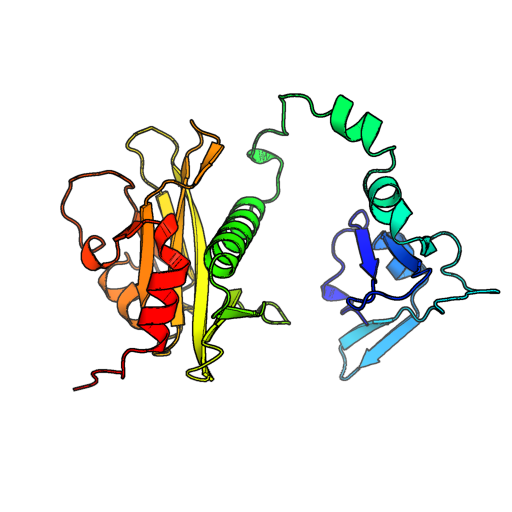 -11.200 4.815 1.00 87.44 124 LEU A N 1
ATOM 981 C CA . LEU A 1 124 ? 1.500 -9.754 4.597 1.00 87.44 124 LEU A CA 1
ATOM 982 C C . LEU A 1 124 ? 1.557 -9.005 5.924 1.00 87.44 124 LEU A C 1
ATOM 984 O O . LEU A 1 124 ? 0.752 -9.241 6.823 1.00 87.44 124 LEU A O 1
ATOM 988 N N . PHE A 1 125 ? 2.482 -8.059 6.021 1.00 82.88 125 PHE A N 1
ATOM 989 C CA . PHE A 1 125 ? 2.663 -7.214 7.191 1.00 82.88 125 PHE A CA 1
ATOM 990 C C . PHE A 1 125 ? 2.705 -5.757 6.757 1.00 82.88 125 PHE A C 1
ATOM 992 O O . PHE A 1 125 ? 3.386 -5.400 5.796 1.00 82.88 125 PHE A O 1
ATOM 999 N N . ARG A 1 126 ? 2.014 -4.901 7.507 1.00 82.06 126 ARG A N 1
ATOM 1000 C CA . ARG A 1 126 ? 2.197 -3.456 7.420 1.00 82.06 126 ARG A CA 1
ATOM 1001 C C . ARG A 1 126 ? 3.139 -3.041 8.552 1.00 82.06 126 ARG A C 1
ATOM 1003 O O . ARG A 1 126 ? 2.857 -3.394 9.701 1.00 82.06 126 ARG A O 1
ATOM 1010 N N . PRO A 1 127 ? 4.266 -2.376 8.267 1.00 67.19 127 PRO A N 1
ATOM 1011 C CA . PRO A 1 127 ? 5.184 -1.958 9.309 1.00 67.19 127 PRO A CA 1
ATOM 1012 C C . PRO A 1 127 ? 4.503 -0.955 10.242 1.00 67.19 127 PRO A C 1
ATOM 1014 O O . PRO A 1 127 ? 3.750 -0.083 9.813 1.00 67.19 127 PRO A O 1
ATOM 1017 N N . PHE A 1 128 ? 4.757 -1.121 11.539 1.00 50.88 128 PHE A N 1
ATOM 1018 C CA . PHE A 1 128 ? 4.358 -0.172 12.568 1.00 50.88 128 PHE A CA 1
ATOM 1019 C C . PHE A 1 128 ? 5.583 0.181 13.430 1.00 50.88 128 PHE A C 1
ATOM 1021 O O . PHE A 1 128 ? 6.214 -0.735 13.970 1.00 50.88 128 PHE A O 1
ATOM 1028 N N . PRO A 1 129 ? 5.922 1.473 13.602 1.00 57.38 129 PRO A N 1
ATOM 1029 C CA . PRO A 1 129 ? 5.279 2.637 12.978 1.00 57.38 129 PRO A CA 1
ATOM 1030 C C . PRO A 1 129 ? 5.460 2.637 11.453 1.00 57.38 129 PRO A C 1
ATOM 1032 O O . PRO A 1 129 ? 6.261 1.861 10.942 1.00 57.38 129 PRO A O 1
ATOM 1035 N N . ASP A 1 130 ? 4.712 3.481 10.746 1.00 59.31 130 ASP A N 1
ATOM 1036 C CA . ASP A 1 130 ? 4.897 3.676 9.306 1.00 59.31 130 ASP A CA 1
ATOM 1037 C C . ASP A 1 130 ? 6.353 4.099 9.046 1.00 59.31 130 ASP A C 1
ATOM 1039 O O . ASP A 1 130 ? 6.809 5.149 9.513 1.00 59.31 130 ASP A O 1
ATOM 1043 N N . LEU A 1 131 ? 7.129 3.212 8.424 1.00 53.62 131 LEU A N 1
ATOM 1044 C CA . LEU A 1 131 ? 8.534 3.450 8.126 1.00 53.62 131 LEU A CA 1
ATOM 1045 C C . LEU A 1 131 ? 8.584 3.927 6.680 1.00 53.62 131 LEU A C 1
ATOM 1047 O O . LEU A 1 131 ? 8.358 3.127 5.783 1.00 53.62 131 LEU A O 1
ATOM 1051 N N . GLU A 1 132 ? 8.950 5.190 6.435 1.00 58.69 132 GLU A N 1
ATOM 1052 C CA . GLU A 1 132 ? 8.942 5.795 5.083 1.00 58.69 132 GLU A CA 1
ATOM 1053 C C . GLU A 1 132 ? 9.698 4.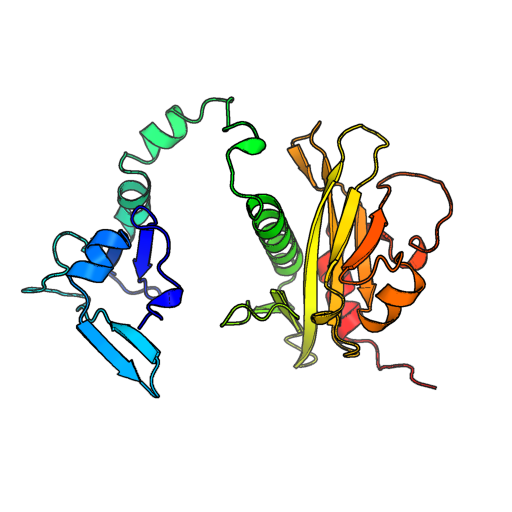980 3.994 1.00 58.69 132 GLU A C 1
ATOM 1055 O O . GLU A 1 132 ? 9.555 5.247 2.796 1.00 58.69 132 GLU A O 1
ATOM 1060 N N . MET A 1 133 ? 10.536 4.018 4.404 1.00 60.66 133 MET A N 1
ATOM 1061 C CA . MET A 1 133 ? 11.344 3.137 3.553 1.00 60.66 133 MET A CA 1
ATOM 1062 C C . MET A 1 133 ? 10.600 1.893 3.034 1.00 60.66 133 MET A C 1
ATOM 1064 O O . MET A 1 133 ? 10.952 1.391 1.970 1.00 60.66 133 MET A O 1
ATOM 1068 N N . VAL A 1 134 ? 9.622 1.360 3.775 1.00 60.91 134 VAL A N 1
ATOM 1069 C CA . VAL A 1 134 ? 8.863 0.150 3.409 1.00 60.91 134 VAL A CA 1
ATOM 1070 C C . VAL A 1 134 ? 7.433 0.318 3.898 1.00 60.91 134 VAL A C 1
ATOM 1072 O O . VAL A 1 134 ? 7.222 0.523 5.084 1.00 60.91 134 VAL A O 1
ATOM 1075 N N . GLU A 1 135 ? 6.462 0.178 3.002 1.00 81.69 135 GLU A N 1
ATOM 1076 C CA . GLU A 1 135 ? 5.035 0.359 3.306 1.00 81.69 135 GLU A CA 1
ATOM 1077 C C . GLU A 1 135 ? 4.314 -0.993 3.442 1.00 81.69 135 GLU A C 1
ATOM 1079 O O . GLU A 1 135 ? 3.370 -1.135 4.219 1.00 81.69 135 GLU A O 1
ATOM 1084 N N . VAL A 1 136 ? 4.792 -2.025 2.736 1.00 89.19 136 VAL A N 1
ATOM 1085 C CA . VAL A 1 136 ? 4.273 -3.398 2.815 1.00 89.19 136 VAL A CA 1
ATOM 1086 C C . VAL A 1 136 ? 5.437 -4.385 2.874 1.00 89.19 136 VAL A C 1
ATOM 1088 O O . VAL A 1 136 ? 6.368 -4.313 2.080 1.00 89.19 136 VAL A O 1
ATOM 1091 N N . LEU A 1 137 ? 5.384 -5.338 3.799 1.00 87.38 137 LEU A N 1
ATOM 1092 C CA . LEU A 1 137 ? 6.294 -6.479 3.863 1.00 87.38 137 LEU A CA 1
ATOM 1093 C C . LEU A 1 137 ? 5.532 -7.742 3.470 1.00 87.38 137 LEU A C 1
ATOM 1095 O O . LEU A 1 137 ? 4.507 -8.062 4.068 1.00 87.38 137 LEU A O 1
ATOM 1099 N N . ALA A 1 138 ? 6.052 -8.483 2.500 1.00 88.56 138 ALA A N 1
ATOM 1100 C CA . ALA A 1 138 ? 5.523 -9.778 2.100 1.00 88.56 138 ALA A CA 1
ATOM 1101 C C . ALA A 1 138 ? 6.528 -10.875 2.460 1.00 88.56 138 ALA A C 1
ATOM 1103 O O . ALA A 1 138 ? 7.714 -10.762 2.151 1.00 88.56 138 ALA A O 1
ATOM 1104 N N . ARG A 1 139 ? 6.074 -11.944 3.112 1.00 86.44 139 ARG A N 1
ATOM 1105 C CA . ARG A 1 139 ? 6.906 -13.096 3.467 1.00 86.44 139 ARG A CA 1
ATOM 1106 C C . ARG A 1 139 ? 6.439 -14.333 2.725 1.00 86.44 139 ARG A C 1
ATOM 1108 O O . ARG A 1 139 ? 5.293 -14.734 2.882 1.00 86.44 139 ARG A O 1
ATOM 1115 N N . ASP A 1 140 ? 7.342 -14.997 2.014 1.00 84.50 140 ASP A N 1
ATOM 1116 C CA . ASP A 1 140 ? 7.089 -16.362 1.548 1.00 84.50 140 ASP A CA 1
ATOM 1117 C C . ASP A 1 140 ? 7.033 -17.291 2.768 1.00 84.50 140 ASP A C 1
ATOM 1119 O O . ASP A 1 140 ? 8.036 -17.484 3.464 1.00 84.50 140 ASP A O 1
ATOM 1123 N N . ASN A 1 141 ? 5.866 -17.861 3.060 1.00 81.44 141 ASN A N 1
ATOM 1124 C CA . ASN A 1 141 ? 5.670 -18.683 4.251 1.00 81.44 141 ASN A CA 1
ATOM 1125 C C . ASN A 1 141 ? 6.380 -20.047 4.187 1.00 81.44 141 ASN A C 1
ATOM 1127 O O . ASN A 1 141 ? 6.606 -20.646 5.242 1.00 81.44 141 ASN A O 1
ATOM 1131 N N . LEU A 1 142 ? 6.818 -20.484 3.000 1.00 78.06 142 LEU A N 1
ATOM 1132 C CA . LEU A 1 142 ? 7.609 -21.696 2.790 1.00 78.06 142 LEU A CA 1
ATOM 1133 C C . LEU A 1 142 ? 9.109 -21.387 2.822 1.00 78.06 142 LEU A C 1
ATOM 1135 O O . LEU A 1 142 ? 9.844 -21.988 3.604 1.00 78.06 142 LEU A O 1
ATOM 1139 N N . ALA A 1 143 ? 9.570 -20.423 2.017 1.00 77.06 143 ALA A N 1
ATOM 1140 C CA . ALA A 1 143 ? 10.993 -20.061 1.952 1.00 77.06 143 ALA A CA 1
ATOM 1141 C C . ALA A 1 143 ? 11.456 -19.199 3.143 1.00 77.06 143 ALA A C 1
ATOM 1143 O O . ALA A 1 143 ? 12.654 -19.028 3.363 1.00 77.06 143 ALA A O 1
ATOM 1144 N N . ARG A 1 144 ? 10.507 -18.644 3.909 1.00 76.12 144 ARG A N 1
ATOM 1145 C CA . ARG A 1 144 ? 10.695 -17.739 5.058 1.00 76.12 144 ARG A CA 1
ATOM 1146 C C . ARG A 1 144 ? 11.459 -16.452 4.730 1.00 76.12 144 ARG A C 1
ATOM 1148 O O . ARG A 1 144 ? 11.910 -15.782 5.657 1.00 76.12 144 ARG A O 1
ATOM 1155 N N . ARG A 1 145 ? 11.564 -16.094 3.450 1.00 80.31 145 ARG A N 1
ATOM 1156 C CA . ARG A 1 145 ? 12.208 -14.871 2.955 1.00 80.31 145 ARG A CA 1
ATOM 1157 C C . ARG A 1 145 ? 11.206 -13.727 2.849 1.00 80.31 145 ARG A C 1
ATOM 1159 O O . ARG A 1 145 ? 10.011 -13.967 2.698 1.00 80.31 145 ARG A O 1
ATOM 1166 N N . LEU A 1 146 ? 11.713 -12.503 2.952 1.00 83.94 146 LEU A N 1
ATOM 1167 C CA . LEU A 1 146 ? 10.931 -11.271 2.950 1.00 83.94 146 LEU A CA 1
ATOM 1168 C C . LEU A 1 146 ? 11.188 -10.472 1.673 1.00 83.94 146 LEU A C 1
ATOM 1170 O O . LEU A 1 146 ? 12.304 -10.475 1.157 1.00 83.94 146 LEU A O 1
ATOM 1174 N N . ALA A 1 147 ? 10.159 -9.768 1.221 1.00 89.62 147 ALA A N 1
ATOM 1175 C CA . ALA A 1 147 ? 10.239 -8.689 0.256 1.00 89.62 147 ALA A CA 1
ATOM 1176 C C . ALA A 1 147 ? 9.626 -7.430 0.881 1.00 89.62 147 ALA A C 1
ATOM 1178 O O . ALA A 1 147 ? 8.463 -7.440 1.294 1.00 89.62 147 ALA A O 1
ATOM 1179 N N . GLY A 1 148 ? 10.414 -6.362 0.973 1.00 89.62 148 GLY A N 1
ATOM 1180 C CA . GLY A 1 148 ? 9.929 -5.029 1.309 1.00 89.62 148 GLY A CA 1
ATOM 1181 C C . GLY A 1 148 ? 9.409 -4.333 0.064 1.00 89.62 148 GLY A C 1
ATOM 1182 O O . GLY A 1 148 ? 10.049 -4.373 -0.981 1.00 89.62 148 GLY A O 1
ATOM 1183 N N . LEU A 1 149 ? 8.251 -3.697 0.163 1.00 92.50 149 LEU A N 1
ATOM 1184 C CA . LEU A 1 149 ? 7.618 -2.977 -0.928 1.00 92.50 149 LEU A CA 1
ATOM 1185 C C . LEU A 1 149 ? 7.356 -1.539 -0.489 1.00 92.50 149 LEU A C 1
ATOM 1187 O O . LEU A 1 149 ? 6.691 -1.295 0.520 1.00 92.50 149 LEU A O 1
ATOM 1191 N N . GLN A 1 150 ? 7.868 -0.592 -1.261 1.00 92.25 150 GLN A N 1
ATOM 1192 C CA . GLN A 1 150 ? 7.482 0.811 -1.187 1.00 92.25 150 GLN A CA 1
ATOM 1193 C C . GLN A 1 150 ? 6.487 1.080 -2.315 1.00 92.25 150 GLN A C 1
ATOM 1195 O O . GLN A 1 150 ? 6.815 0.872 -3.485 1.00 92.25 150 GLN A O 1
ATOM 1200 N N . VAL A 1 151 ? 5.271 1.509 -1.991 1.00 93.62 151 VAL A N 1
ATOM 1201 C CA . VAL A 1 151 ? 4.215 1.714 -2.978 1.00 93.62 151 VAL A CA 1
ATOM 1202 C C . VAL A 1 151 ? 4.154 3.193 -3.345 1.00 93.62 151 VAL A C 1
ATOM 1204 O O . VAL A 1 151 ? 4.246 4.097 -2.515 1.00 93.62 151 VAL A O 1
ATOM 1207 N N . LYS A 1 152 ? 4.048 3.474 -4.641 1.00 93.69 152 LYS A N 1
ATOM 1208 C CA . LYS A 1 152 ? 3.853 4.830 -5.146 1.00 93.69 152 LYS A CA 1
ATOM 1209 C C . LYS A 1 152 ? 2.785 4.820 -6.217 1.00 93.69 152 LYS A C 1
ATOM 1211 O O . LYS A 1 152 ? 2.858 4.059 -7.175 1.00 93.69 152 LYS A O 1
ATOM 1216 N N . ALA A 1 153 ? 1.800 5.690 -6.051 1.00 93.38 153 ALA A N 1
ATOM 1217 C CA . ALA A 1 153 ? 0.687 5.827 -6.971 1.00 93.38 153 ALA A CA 1
ATOM 1218 C C . ALA A 1 153 ? 0.614 7.262 -7.493 1.00 93.38 153 ALA A C 1
ATOM 1220 O O . ALA A 1 153 ? 0.751 8.218 -6.728 1.00 93.38 153 ALA A O 1
ATOM 1221 N N . ALA A 1 154 ? 0.387 7.403 -8.796 1.00 92.75 154 ALA A N 1
ATOM 1222 C CA . ALA A 1 154 ? 0.239 8.688 -9.467 1.00 92.75 154 ALA A CA 1
ATOM 1223 C C . ALA A 1 154 ? -0.929 8.646 -10.457 1.00 92.75 154 ALA A C 1
ATOM 1225 O O . ALA A 1 154 ? -1.277 7.592 -10.989 1.00 92.75 154 ALA A O 1
ATOM 1226 N N . THR A 1 155 ? -1.569 9.792 -10.685 1.00 92.12 155 THR A N 1
ATOM 1227 C CA . THR A 1 155 ? -2.715 9.892 -11.596 1.00 92.12 155 THR A CA 1
ATOM 1228 C C . THR A 1 155 ? -2.272 10.070 -13.039 1.00 92.12 155 THR A C 1
ATOM 1230 O O . THR A 1 155 ? -1.401 10.891 -13.313 1.00 92.12 155 THR A O 1
ATOM 1233 N N . VAL A 1 156 ? -2.975 9.421 -13.957 1.00 89.94 156 VAL A N 1
ATOM 1234 C CA . VAL A 1 156 ? -2.890 9.641 -15.398 1.00 89.94 156 VAL A CA 1
ATOM 1235 C C . VAL A 1 156 ? -4.116 10.442 -15.833 1.00 89.94 156 VAL A C 1
ATOM 1237 O O . VAL A 1 156 ? -5.255 10.003 -15.655 1.00 89.94 156 VAL A O 1
ATOM 1240 N N . GLN A 1 157 ? -3.891 11.638 -16.384 1.00 79.00 157 GLN A N 1
ATOM 1241 C CA . GLN A 1 157 ? -4.976 12.573 -16.714 1.00 79.00 157 GLN A CA 1
ATOM 1242 C C . GLN A 1 157 ? -5.699 12.261 -18.034 1.00 79.00 157 GLN A C 1
ATOM 1244 O O . GLN A 1 157 ? -6.851 12.659 -18.187 1.00 79.00 157 GLN A O 1
ATOM 1249 N N . HIS A 1 158 ? -5.049 11.558 -18.966 1.00 78.38 158 HIS A N 1
ATOM 1250 C CA . HIS A 1 158 ? -5.566 11.273 -20.312 1.00 78.38 158 HIS A CA 1
ATOM 1251 C C . HIS A 1 158 ? -5.203 9.845 -20.752 1.00 78.38 158 HIS A C 1
ATOM 1253 O O . HIS A 1 158 ? -4.208 9.305 -20.280 1.00 78.38 158 HIS A O 1
ATOM 1259 N N . LEU A 1 159 ? -5.942 9.253 -21.694 1.00 68.19 159 LEU A N 1
ATOM 1260 C CA . LEU A 1 159 ? -5.805 7.858 -22.154 1.00 68.19 159 LEU A CA 1
ATOM 1261 C C . LEU A 1 159 ? -4.364 7.385 -22.470 1.00 68.19 159 LEU A C 1
ATOM 1263 O O . LEU A 1 159 ? -4.033 6.233 -22.204 1.00 68.19 159 LEU A O 1
ATOM 1267 N N . ASN A 1 160 ? -3.481 8.274 -22.939 1.00 73.44 160 ASN A N 1
ATOM 1268 C CA . ASN A 1 160 ? -2.053 8.001 -23.202 1.00 73.44 160 ASN A CA 1
ATOM 1269 C C . ASN A 1 160 ? -1.109 8.892 -22.376 1.00 73.44 160 ASN A C 1
ATOM 1271 O O . ASN A 1 160 ? 0.004 9.203 -22.803 1.00 73.44 160 ASN A O 1
ATOM 1275 N N . GLY A 1 161 ? -1.604 9.389 -21.247 1.00 82.88 161 GLY A N 1
ATOM 1276 C CA . GLY A 1 161 ? -0.881 10.293 -20.374 1.00 82.88 161 GLY A CA 1
ATOM 1277 C C . GLY A 1 161 ? 0.197 9.596 -19.554 1.00 82.88 161 GLY A C 1
ATOM 1278 O O . GLY A 1 161 ? 0.381 8.379 -19.587 1.00 82.88 161 GLY A O 1
ATOM 1279 N N . GLU A 1 162 ? 0.886 10.416 -18.782 1.00 89.88 162 GLU A N 1
ATOM 1280 C CA . GLU A 1 162 ? 1.996 10.030 -17.931 1.00 89.88 162 GLU A CA 1
ATOM 1281 C C . GLU A 1 162 ? 1.571 10.034 -16.460 1.00 89.88 162 GLU A C 1
ATOM 1283 O O . GLU A 1 162 ? 0.830 10.912 -16.013 1.00 89.88 162 GLU A O 1
ATOM 1288 N N . ALA A 1 163 ? 2.048 9.041 -15.717 1.00 91.81 163 ALA A N 1
ATOM 1289 C CA . ALA A 1 163 ? 2.030 8.985 -14.267 1.00 91.81 163 ALA A CA 1
ATOM 1290 C C . ALA A 1 163 ? 3.420 9.379 -13.748 1.00 91.81 163 ALA A C 1
ATOM 1292 O O . ALA A 1 163 ? 4.374 8.610 -13.871 1.00 91.81 163 ALA A O 1
ATOM 1293 N N . GLN A 1 164 ? 3.518 10.567 -13.150 1.00 92.62 164 GLN A N 1
ATOM 1294 C CA . GLN A 1 164 ? 4.742 11.047 -12.502 1.00 92.62 164 GLN A CA 1
ATOM 1295 C C . GLN A 1 164 ? 4.840 10.489 -11.084 1.00 92.62 164 GLN A C 1
ATOM 1297 O O . GLN A 1 164 ? 4.148 10.932 -10.162 1.00 92.62 164 GLN A O 1
ATOM 1302 N N . ILE A 1 165 ? 5.684 9.476 -10.916 1.00 93.06 165 ILE A N 1
ATOM 1303 C CA . ILE A 1 165 ? 5.911 8.815 -9.635 1.00 93.06 165 ILE A CA 1
ATOM 1304 C C . ILE A 1 165 ? 7.097 9.479 -8.939 1.00 93.06 165 ILE A C 1
ATOM 1306 O O . ILE A 1 165 ? 8.216 9.449 -9.443 1.00 93.06 165 ILE A O 1
ATOM 1310 N N . HIS A 1 166 ? 6.859 10.030 -7.749 1.00 90.88 166 HIS A N 1
ATOM 1311 C CA . HIS A 1 166 ? 7.894 10.671 -6.940 1.00 90.88 166 HIS A CA 1
ATOM 1312 C C . HIS A 1 166 ? 8.371 9.753 -5.814 1.00 90.88 166 HIS A C 1
ATOM 1314 O O . HIS A 1 166 ? 7.576 9.272 -5.003 1.00 90.88 166 HIS A O 1
ATOM 1320 N N . ILE A 1 167 ? 9.684 9.565 -5.724 1.00 89.44 167 ILE A N 1
ATOM 1321 C CA . ILE A 1 167 ? 10.353 8.787 -4.679 1.00 89.44 167 ILE A CA 1
ATOM 1322 C C . ILE A 1 167 ? 11.262 9.736 -3.905 1.00 89.44 167 ILE A C 1
ATOM 1324 O O . ILE A 1 167 ? 12.051 10.463 -4.501 1.00 89.44 167 ILE A O 1
ATOM 1328 N N . ARG A 1 168 ? 11.171 9.763 -2.572 1.00 86.38 168 ARG A N 1
ATOM 1329 C CA . ARG A 1 168 ? 12.078 10.587 -1.760 1.00 86.38 168 ARG A CA 1
ATOM 1330 C C . ARG A 1 168 ? 13.459 9.946 -1.732 1.00 86.38 168 ARG A C 1
ATOM 1332 O O . ARG A 1 168 ? 13.604 8.815 -1.278 1.00 86.38 168 ARG A O 1
ATOM 1339 N N . THR A 1 169 ? 14.482 10.696 -2.128 1.00 85.25 169 THR A N 1
ATOM 1340 C CA . THR A 1 169 ? 15.868 10.202 -2.161 1.00 85.25 169 THR A CA 1
ATOM 1341 C C . THR A 1 169 ? 16.339 9.751 -0.774 1.00 85.25 169 THR A C 1
ATOM 1343 O O . THR A 1 169 ? 17.043 8.756 -0.648 1.00 85.25 169 THR A O 1
ATOM 1346 N N . ALA A 1 170 ? 15.895 10.440 0.284 1.00 81.00 170 ALA A N 1
ATOM 1347 C CA . ALA A 1 170 ? 16.256 10.132 1.669 1.00 81.00 170 ALA A CA 1
ATOM 1348 C C . ALA A 1 170 ? 15.693 8.796 2.193 1.00 81.00 170 ALA A C 1
ATOM 1350 O O . ALA A 1 170 ? 16.217 8.270 3.172 1.00 81.00 170 ALA A O 1
ATOM 1351 N N . THR A 1 171 ? 14.637 8.259 1.572 1.00 77.06 171 THR A N 1
ATOM 1352 C CA . THR A 1 171 ? 13.955 7.034 2.028 1.00 77.06 171 THR A CA 1
ATOM 1353 C C . THR A 1 171 ? 14.189 5.850 1.094 1.00 77.06 171 THR A C 1
ATOM 1355 O O . THR A 1 171 ? 13.759 4.735 1.390 1.00 77.06 171 THR A O 1
ATOM 1358 N N . LEU A 1 172 ? 14.905 6.071 -0.012 1.00 83.62 172 LEU A N 1
ATOM 1359 C CA . LEU A 1 172 ? 15.272 5.030 -0.956 1.00 83.62 172 LEU A CA 1
ATOM 1360 C C . LEU A 1 172 ? 16.405 4.172 -0.381 1.00 83.62 172 LEU A C 1
ATOM 1362 O O . LEU A 1 172 ? 17.562 4.590 -0.303 1.00 83.62 172 LEU A O 1
ATOM 1366 N N . THR A 1 173 ? 16.067 2.949 0.013 1.00 83.62 173 THR A N 1
ATOM 1367 C CA . THR A 1 173 ? 17.049 1.958 0.458 1.00 83.62 173 THR A CA 1
ATOM 1368 C C . THR A 1 173 ? 17.730 1.268 -0.726 1.00 83.62 173 THR A C 1
ATOM 1370 O O . THR A 1 173 ? 17.159 1.136 -1.804 1.00 83.62 173 THR A O 1
ATOM 1373 N N . LYS A 1 174 ? 18.953 0.777 -0.510 1.00 84.19 174 LYS A N 1
ATOM 1374 C CA . LYS A 1 174 ? 19.654 -0.123 -1.443 1.00 84.19 174 LYS A CA 1
ATOM 1375 C C . LYS A 1 174 ? 19.514 -1.590 -1.040 1.00 84.19 174 LYS A C 1
ATOM 1377 O O . LYS A 1 174 ? 20.276 -2.425 -1.520 1.00 84.19 174 LYS A O 1
ATOM 1382 N N . ASP A 1 175 ? 18.604 -1.885 -0.110 1.00 83.06 175 ASP A N 1
ATOM 1383 C CA . ASP A 1 175 ? 18.451 -3.237 0.397 1.00 83.06 175 ASP A CA 1
ATOM 1384 C C . ASP A 1 175 ? 18.032 -4.189 -0.737 1.00 83.06 175 ASP A C 1
ATOM 1386 O O . ASP A 1 175 ? 17.050 -3.913 -1.435 1.00 83.06 175 ASP A O 1
ATOM 1390 N N . PRO A 1 176 ? 18.756 -5.305 -0.910 1.00 83.38 176 PRO A N 1
ATOM 1391 C CA . PRO A 1 176 ? 18.469 -6.322 -1.913 1.00 83.38 176 PRO A CA 1
ATOM 1392 C C . PRO A 1 176 ? 17.023 -6.854 -1.894 1.00 83.38 176 PRO A C 1
ATOM 1394 O O . PRO A 1 176 ? 16.471 -7.267 -2.913 1.00 83.38 176 PRO A O 1
ATOM 1397 N N . SER A 1 177 ? 16.400 -6.868 -0.721 1.00 84.62 177 SER A N 1
ATOM 1398 C CA . SER A 1 177 ? 15.053 -7.391 -0.511 1.00 84.62 177 SER A CA 1
ATOM 1399 C C . SER A 1 177 ? 13.946 -6.355 -0.721 1.00 84.62 177 SER A C 1
ATOM 1401 O O . SER A 1 177 ? 12.774 -6.707 -0.589 1.00 84.62 177 SER A O 1
ATOM 1403 N N . THR A 1 178 ? 14.278 -5.107 -1.069 1.00 90.19 178 THR A N 1
ATOM 1404 C CA . THR A 1 178 ? 13.294 -4.026 -1.205 1.00 90.19 178 THR A CA 1
ATOM 1405 C C . THR A 1 178 ? 13.037 -3.650 -2.658 1.00 90.19 178 THR A C 1
ATOM 1407 O O . THR A 1 178 ? 13.953 -3.502 -3.465 1.00 90.19 178 THR A O 1
ATOM 1410 N N . TRP A 1 179 ? 11.764 -3.442 -2.975 1.00 93.94 179 TRP A N 1
ATOM 1411 C CA . TRP A 1 179 ? 11.262 -3.116 -4.300 1.00 93.94 179 TRP A CA 1
ATOM 1412 C C . TRP A 1 179 ? 10.331 -1.907 -4.233 1.00 93.94 179 TRP A C 1
ATOM 1414 O O . TRP A 1 179 ? 9.629 -1.694 -3.246 1.00 93.94 179 TRP A O 1
ATOM 1424 N N . VAL A 1 180 ? 10.297 -1.128 -5.306 1.00 95.25 180 VAL A N 1
ATOM 1425 C CA . VAL A 1 180 ? 9.323 -0.063 -5.524 1.00 95.25 180 VAL A CA 1
ATOM 1426 C C . VAL A 1 180 ? 8.226 -0.576 -6.446 1.00 95.25 180 VAL A C 1
ATOM 1428 O O . VAL A 1 180 ? 8.507 -1.059 -7.546 1.00 95.25 180 VAL A O 1
ATOM 1431 N N . VAL A 1 181 ? 6.977 -0.448 -5.999 1.00 97.00 181 VAL A N 1
ATOM 1432 C CA . VAL A 1 181 ? 5.782 -0.730 -6.798 1.00 97.00 181 VAL A CA 1
ATOM 1433 C C . VAL A 1 181 ? 5.182 0.587 -7.272 1.00 97.00 181 VAL A C 1
ATOM 1435 O O . VAL A 1 181 ? 4.683 1.374 -6.468 1.00 97.00 181 VAL A O 1
ATOM 1438 N N . GLY A 1 182 ? 5.232 0.828 -8.580 1.00 96.81 182 GLY A N 1
ATOM 1439 C CA . GLY A 1 182 ? 4.654 2.009 -9.216 1.00 96.81 182 GLY A CA 1
ATOM 1440 C C . GLY A 1 182 ? 3.285 1.711 -9.818 1.00 96.81 182 GLY A C 1
ATOM 1441 O O . GLY A 1 182 ? 3.172 0.830 -10.669 1.00 96.81 182 GLY A O 1
ATOM 1442 N N . LEU A 1 183 ? 2.257 2.452 -9.410 1.00 97.00 183 LEU A N 1
ATOM 1443 C CA . LEU A 1 183 ? 0.885 2.308 -9.893 1.00 97.00 183 LEU A CA 1
ATOM 1444 C C . LEU A 1 183 ? 0.412 3.571 -10.616 1.00 97.00 183 LEU A C 1
ATOM 1446 O O . LEU A 1 183 ? 0.635 4.694 -10.157 1.00 97.00 183 LEU A O 1
ATOM 1450 N N . ALA A 1 184 ? -0.307 3.377 -11.718 1.00 95.50 184 ALA A N 1
ATOM 1451 C CA . ALA A 1 184 ? -0.933 4.450 -12.476 1.00 95.50 184 ALA A CA 1
ATOM 1452 C C . ALA A 1 184 ? -2.452 4.422 -12.281 1.00 95.50 184 ALA A C 1
ATOM 1454 O O . ALA A 1 184 ? -3.113 3.463 -12.668 1.00 95.50 184 ALA A O 1
ATOM 1455 N N . TRP A 1 185 ? -3.021 5.469 -11.691 1.00 94.44 185 TRP A N 1
ATOM 1456 C CA . TRP A 1 185 ? -4.467 5.625 -11.543 1.00 94.44 185 TRP A CA 1
ATOM 1457 C C . TRP A 1 185 ? -5.059 6.346 -12.748 1.00 94.44 185 TRP A C 1
ATOM 1459 O O . TRP A 1 185 ? -4.748 7.514 -12.987 1.00 94.44 185 TRP A O 1
ATOM 1469 N N . ARG A 1 186 ? -5.934 5.683 -13.504 1.00 90.44 186 ARG A N 1
ATOM 1470 C CA . ARG A 1 186 ? -6.616 6.287 -14.649 1.00 90.44 186 ARG A CA 1
ATOM 1471 C C . ARG A 1 186 ? -7.869 7.010 -14.188 1.00 90.44 186 ARG A C 1
ATOM 1473 O O . ARG A 1 186 ? -8.852 6.386 -13.796 1.00 90.44 186 ARG A O 1
ATOM 1480 N N . ASN A 1 187 ? -7.861 8.336 -14.308 1.00 86.19 187 ASN A N 1
ATOM 1481 C CA . ASN A 1 187 ? -9.019 9.155 -13.946 1.00 86.19 187 ASN A CA 1
ATOM 1482 C C . ASN A 1 187 ? -10.257 8.839 -14.804 1.00 86.19 187 ASN A C 1
ATOM 1484 O O . ASN A 1 187 ? -11.375 8.971 -14.321 1.00 86.19 187 ASN A O 1
ATOM 1488 N N . GLU A 1 188 ? -10.061 8.407 -16.053 1.00 84.94 188 GLU A N 1
ATOM 1489 C CA . GLU A 1 188 ? -11.151 8.095 -16.990 1.00 84.94 188 GLU A CA 1
ATOM 1490 C C . GLU A 1 188 ? -11.962 6.862 -16.567 1.00 84.94 188 GLU A C 1
ATOM 1492 O O . GLU A 1 188 ? -13.183 6.852 -16.694 1.00 84.94 188 GLU A O 1
ATOM 1497 N N . THR A 1 189 ? -11.291 5.831 -16.048 1.00 86.69 189 THR A N 1
ATOM 1498 C CA . THR A 1 189 ? -11.919 4.567 -15.628 1.00 86.69 189 THR A CA 1
ATOM 1499 C C . THR A 1 189 ? -12.079 4.452 -14.117 1.00 86.69 189 THR A C 1
ATOM 1501 O O . THR A 1 189 ? -12.703 3.505 -13.644 1.00 86.69 189 THR A O 1
ATOM 1504 N N . ASN A 1 190 ? -11.531 5.409 -13.361 1.00 88.12 190 ASN A N 1
ATOM 1505 C CA . ASN A 1 190 ? -11.522 5.420 -11.901 1.00 88.12 190 ASN A CA 1
ATOM 1506 C C . ASN A 1 190 ? -10.957 4.108 -11.321 1.00 88.12 190 ASN A C 1
ATOM 1508 O O . ASN A 1 190 ? -11.524 3.520 -10.398 1.00 88.12 190 ASN A O 1
ATOM 1512 N N . ALA A 1 191 ? -9.864 3.631 -11.921 1.00 91.94 191 ALA A N 1
ATOM 1513 C CA . ALA A 1 191 ? -9.199 2.380 -11.581 1.00 91.94 191 ALA A CA 1
ATOM 1514 C C . ALA A 1 191 ? -7.685 2.486 -11.814 1.00 91.94 191 ALA A C 1
ATOM 1516 O O . ALA A 1 191 ? -7.218 3.328 -12.587 1.00 91.94 191 ALA A O 1
ATOM 1517 N N . PHE A 1 192 ? -6.914 1.607 -11.171 1.00 95.75 192 PHE A N 1
ATOM 1518 C CA . PHE A 1 192 ? -5.516 1.415 -11.548 1.00 95.75 192 PHE A CA 1
ATOM 1519 C C . PHE A 1 192 ? -5.414 0.772 -12.930 1.00 95.75 192 PHE A C 1
ATOM 1521 O O . PHE A 1 192 ? -6.253 -0.048 -13.306 1.00 95.75 192 PHE A O 1
ATOM 1528 N N . ASP A 1 193 ? -4.384 1.156 -13.677 1.00 95.38 193 ASP A N 1
ATOM 1529 C CA . ASP A 1 193 ? -4.029 0.500 -14.926 1.00 95.38 193 ASP A CA 1
ATOM 1530 C C . ASP A 1 193 ? -3.670 -0.979 -14.699 1.00 95.38 193 ASP A C 1
ATOM 1532 O O . ASP A 1 193 ? -3.228 -1.377 -13.618 1.00 95.38 193 ASP A O 1
ATOM 1536 N N . GLU A 1 194 ? -3.862 -1.805 -15.729 1.00 95.38 194 GLU A N 1
ATOM 1537 C CA . GLU A 1 194 ? -3.475 -3.216 -15.677 1.00 95.38 194 GLU A CA 1
ATOM 1538 C C . GLU A 1 194 ? -1.955 -3.411 -15.631 1.00 95.38 194 GLU A C 1
ATOM 1540 O O . GLU A 1 194 ? -1.492 -4.475 -15.219 1.00 95.38 194 GLU A O 1
ATOM 1545 N N . GLU A 1 195 ? -1.182 -2.413 -16.054 1.00 95.62 195 GLU A N 1
ATOM 1546 C CA . GLU A 1 195 ? 0.268 -2.358 -15.979 1.00 95.62 195 GLU A CA 1
ATOM 1547 C C . GLU A 1 195 ? 0.733 -1.615 -14.716 1.00 95.62 195 GLU A C 1
ATOM 1549 O O . GLU A 1 195 ? 0.249 -0.539 -14.360 1.00 95.62 195 GLU A O 1
ATOM 1554 N N . CYS A 1 196 ? 1.735 -2.178 -14.048 1.00 97.25 196 CYS A N 1
ATOM 1555 C CA . CYS A 1 196 ? 2.449 -1.559 -12.942 1.00 97.25 196 CYS A CA 1
ATOM 1556 C C . CYS A 1 196 ? 3.964 -1.644 -13.159 1.00 97.25 196 CYS A C 1
ATOM 1558 O O . CYS A 1 196 ? 4.455 -2.400 -14.002 1.00 97.25 196 CYS A O 1
ATOM 1560 N N . LEU A 1 197 ? 4.717 -0.902 -12.355 1.00 97.50 197 LEU A N 1
ATOM 1561 C CA . LEU A 1 197 ? 6.167 -1.037 -12.253 1.00 97.50 197 LEU A CA 1
ATOM 1562 C C . LEU A 1 197 ? 6.524 -1.860 -11.018 1.00 97.50 197 LEU A C 1
ATOM 1564 O O . LEU A 1 197 ? 5.938 -1.658 -9.957 1.00 97.50 197 LEU A O 1
ATOM 1568 N N . LEU A 1 198 ? 7.503 -2.752 -11.152 1.00 97.38 198 LEU A N 1
ATOM 1569 C CA . LEU A 1 198 ? 8.135 -3.454 -10.036 1.00 97.38 198 LEU A CA 1
ATOM 1570 C C . LEU A 1 198 ? 9.655 -3.357 -10.204 1.00 97.38 198 LEU A C 1
ATOM 1572 O O . LEU A 1 198 ? 10.240 -4.081 -11.010 1.00 97.38 198 LEU A O 1
ATOM 1576 N N . ILE A 1 199 ? 10.275 -2.434 -9.470 1.00 96.06 199 ILE A N 1
ATOM 1577 C CA . ILE A 1 199 ? 11.684 -2.049 -9.638 1.00 96.06 199 ILE A CA 1
ATOM 1578 C C . ILE A 1 199 ? 12.445 -2.399 -8.356 1.00 96.06 199 ILE A C 1
ATOM 1580 O O . ILE A 1 199 ? 11.997 -1.991 -7.285 1.00 96.06 199 ILE A O 1
ATOM 1584 N N . PRO A 1 200 ? 13.587 -3.102 -8.403 1.00 94.88 200 PRO A N 1
ATOM 1585 C CA . PRO A 1 200 ? 14.466 -3.208 -7.241 1.00 94.88 200 PRO A CA 1
ATOM 1586 C C . PRO A 1 200 ? 14.830 -1.811 -6.733 1.00 94.88 200 PRO A C 1
ATOM 1588 O O . PRO A 1 200 ? 15.205 -0.943 -7.521 1.00 94.88 200 PRO A O 1
ATOM 1591 N N . ALA A 1 201 ? 14.760 -1.568 -5.426 1.00 92.19 201 ALA A N 1
ATOM 1592 C CA . ALA A 1 201 ? 15.023 -0.235 -4.878 1.00 92.19 201 ALA A CA 1
ATOM 1593 C C . ALA A 1 201 ? 16.437 0.271 -5.235 1.00 92.19 201 ALA A C 1
ATOM 1595 O O . ALA A 1 201 ? 16.630 1.448 -5.535 1.00 92.19 201 ALA A O 1
ATOM 1596 N N . ALA A 1 202 ? 17.412 -0.640 -5.323 1.00 92.56 202 ALA A N 1
ATOM 1597 C CA . ALA A 1 202 ? 18.773 -0.339 -5.764 1.00 92.56 202 ALA A CA 1
ATOM 1598 C C . ALA A 1 202 ? 18.879 0.110 -7.237 1.00 92.56 202 ALA A C 1
ATOM 1600 O O . ALA A 1 202 ? 19.840 0.795 -7.585 1.00 92.56 202 ALA A O 1
ATOM 1601 N N . GLU A 1 203 ? 17.917 -0.250 -8.091 1.00 95.19 203 GLU A N 1
ATOM 1602 C CA . GLU A 1 203 ? 17.923 0.055 -9.528 1.00 95.19 203 GLU A CA 1
ATOM 1603 C C . GLU A 1 203 ? 17.154 1.341 -9.865 1.00 95.19 203 GLU A C 1
ATOM 1605 O O . GLU A 1 203 ? 17.349 1.900 -10.945 1.00 95.19 203 GLU A O 1
ATOM 1610 N N . VAL A 1 204 ? 16.363 1.882 -8.928 1.00 94.69 204 VAL A N 1
ATOM 1611 C CA . VAL A 1 204 ? 15.630 3.153 -9.093 1.00 94.69 204 VAL A CA 1
ATOM 1612 C C . VAL A 1 204 ? 16.519 4.298 -9.607 1.00 94.69 204 VAL A C 1
ATOM 1614 O O . VAL A 1 204 ? 16.109 4.949 -10.570 1.00 94.69 204 VAL A O 1
ATOM 1617 N N . PRO A 1 205 ? 17.748 4.528 -9.094 1.00 94.25 205 PRO A N 1
ATOM 1618 C CA . PRO A 1 205 ? 18.603 5.609 -9.592 1.00 94.25 205 PRO A CA 1
ATOM 1619 C C . PRO A 1 205 ? 19.037 5.456 -11.056 1.00 94.25 205 PRO A C 1
ATOM 1621 O O . PRO A 1 205 ? 19.530 6.412 -11.642 1.00 94.25 205 PRO A O 1
ATOM 1624 N N . THR A 1 206 ? 18.902 4.265 -11.650 1.00 94.00 206 THR A N 1
ATOM 1625 C CA . THR A 1 206 ? 19.296 4.020 -13.049 1.00 94.00 206 THR A CA 1
ATOM 1626 C C . THR A 1 206 ? 18.191 4.367 -14.046 1.00 94.00 206 THR A C 1
ATOM 1628 O O . THR A 1 206 ? 18.466 4.536 -15.232 1.00 94.00 206 THR A O 1
ATOM 1631 N N . VAL A 1 207 ? 16.947 4.482 -13.572 1.00 93.88 207 VAL A N 1
ATOM 1632 C CA . VAL A 1 207 ? 15.763 4.704 -14.414 1.00 93.88 207 VAL A CA 1
ATOM 1633 C C . VAL A 1 207 ? 14.990 5.971 -14.078 1.00 93.88 207 VAL A C 1
ATOM 1635 O O . VAL A 1 207 ? 14.172 6.411 -14.885 1.00 93.88 207 VAL A O 1
ATOM 1638 N N . ALA A 1 208 ? 15.225 6.544 -12.900 1.00 95.12 208 ALA A N 1
ATOM 1639 C CA . ALA A 1 208 ? 14.586 7.765 -12.446 1.00 95.12 208 ALA A CA 1
ATOM 1640 C C . ALA A 1 208 ? 15.417 9.008 -12.793 1.00 95.12 208 ALA A C 1
ATOM 1642 O O . ALA A 1 208 ? 16.643 8.963 -12.895 1.00 95.12 208 ALA A O 1
ATOM 1643 N N . ILE A 1 209 ? 14.734 10.138 -12.935 1.00 95.31 209 ILE A N 1
ATOM 1644 C CA . ILE A 1 209 ? 15.345 11.456 -13.083 1.00 95.31 209 ILE A CA 1
ATOM 1645 C C . ILE A 1 209 ? 15.617 12.003 -11.680 1.00 95.31 209 ILE A C 1
ATOM 1647 O O . ILE A 1 209 ? 14.695 12.151 -10.878 1.00 95.31 209 ILE A O 1
ATOM 1651 N N . ASP A 1 210 ? 16.877 12.306 -11.371 1.00 91.88 210 ASP A N 1
ATOM 1652 C CA . ASP A 1 210 ? 17.237 12.955 -10.109 1.00 91.88 210 ASP A CA 1
ATOM 1653 C C . ASP A 1 210 ? 16.848 14.441 -10.146 1.00 91.88 210 ASP A C 1
ATOM 1655 O O . ASP A 1 210 ? 17.339 15.214 -10.971 1.00 91.88 210 ASP A O 1
ATOM 1659 N N . THR A 1 211 ? 15.954 14.836 -9.240 1.00 91.12 211 THR A N 1
ATOM 1660 C CA . THR A 1 211 ? 15.485 16.222 -9.076 1.00 91.12 211 THR A CA 1
ATOM 1661 C C . THR A 1 211 ? 15.998 16.853 -7.776 1.00 91.12 211 THR A C 1
ATOM 1663 O O . THR A 1 211 ? 15.589 17.958 -7.421 1.00 91.12 211 THR A O 1
ATOM 1666 N N . GLY A 1 212 ? 16.907 16.177 -7.060 1.00 90.12 212 GLY A N 1
ATOM 1667 C CA . GLY A 1 212 ? 17.468 16.581 -5.773 1.00 90.12 212 GLY A CA 1
ATOM 1668 C C . GLY A 1 212 ? 16.821 15.829 -4.601 1.00 90.12 212 GLY A C 1
ATOM 1669 O O . GLY A 1 212 ? 17.196 14.689 -4.315 1.00 90.12 212 GLY A O 1
ATOM 1670 N N . PRO A 1 213 ? 15.858 16.431 -3.871 1.00 87.19 213 PRO A N 1
ATOM 1671 C CA . PRO A 1 213 ? 15.203 15.766 -2.738 1.00 87.19 213 PRO A CA 1
ATOM 1672 C C . PRO A 1 213 ? 14.334 14.567 -3.158 1.00 87.19 213 PRO A C 1
ATOM 1674 O O . PRO A 1 213 ? 13.961 13.745 -2.315 1.00 87.19 213 PRO A O 1
ATOM 1677 N N . THR A 1 214 ? 14.009 14.471 -4.447 1.00 88.62 214 THR A N 1
ATOM 1678 C CA . THR A 1 214 ? 13.182 13.422 -5.034 1.00 88.62 214 THR A CA 1
ATOM 1679 C C . THR A 1 214 ? 13.807 12.862 -6.305 1.00 88.62 214 THR A C 1
ATOM 1681 O O . THR A 1 214 ? 14.509 13.557 -7.037 1.00 88.62 214 THR A O 1
ATOM 1684 N N . MET A 1 215 ? 13.484 11.610 -6.592 1.00 92.56 215 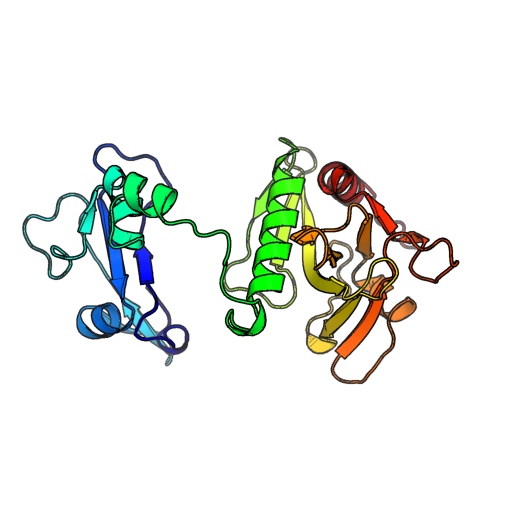MET A N 1
ATOM 1685 C CA . MET A 1 215 ? 13.658 10.983 -7.892 1.00 92.56 215 MET A CA 1
ATOM 1686 C C . MET A 1 215 ? 12.288 10.844 -8.560 1.00 92.56 215 MET A C 1
ATOM 1688 O O . MET A 1 215 ? 11.319 10.450 -7.905 1.00 92.56 215 MET A O 1
ATOM 1692 N N . GLU A 1 216 ? 12.206 11.179 -9.843 1.00 94.75 216 GLU A N 1
ATOM 1693 C CA . GLU A 1 216 ? 10.973 11.139 -10.633 1.00 94.75 216 GLU A CA 1
ATOM 1694 C C . GLU A 1 216 ? 11.023 9.992 -11.648 1.00 94.75 216 GLU A C 1
ATOM 1696 O O . GLU A 1 216 ? 11.994 9.835 -12.390 1.00 94.75 216 GLU A O 1
ATOM 1701 N N . ILE A 1 217 ? 9.973 9.173 -11.673 1.00 95.31 217 ILE A N 1
ATOM 1702 C CA . ILE A 1 217 ? 9.776 8.117 -12.663 1.00 95.31 217 ILE A CA 1
ATOM 1703 C C . ILE A 1 217 ? 8.592 8.481 -13.552 1.00 95.31 217 ILE A C 1
ATOM 1705 O O . ILE A 1 217 ? 7.463 8.645 -13.090 1.00 95.31 217 ILE A O 1
ATOM 1709 N N . ASN A 1 218 ? 8.876 8.505 -14.848 1.00 93.56 218 ASN A N 1
ATOM 1710 C CA . ASN A 1 218 ? 7.982 8.939 -15.911 1.00 93.56 218 ASN A CA 1
ATOM 1711 C C . ASN A 1 218 ? 7.251 7.746 -16.528 1.00 93.56 218 ASN A C 1
ATOM 1713 O O . ASN A 1 218 ? 7.604 7.232 -17.599 1.00 93.56 218 ASN A O 1
ATOM 1717 N N . PHE A 1 219 ? 6.249 7.241 -15.807 1.00 93.94 219 PHE A N 1
ATOM 1718 C CA . PHE A 1 219 ? 5.561 6.012 -16.177 1.00 93.94 219 PHE A CA 1
ATOM 1719 C C . PHE A 1 219 ? 4.435 6.275 -17.179 1.00 93.94 219 PHE A C 1
ATOM 1721 O O . PHE A 1 219 ? 3.458 6.955 -16.889 1.00 93.94 219 PHE A O 1
ATOM 1728 N N . HIS A 1 220 ? 4.553 5.684 -18.365 1.00 93.00 220 HIS A N 1
ATOM 1729 C CA . HIS A 1 220 ? 3.557 5.778 -19.428 1.00 93.00 220 HIS A CA 1
ATOM 1730 C C . HIS A 1 220 ? 2.870 4.414 -19.600 1.00 93.00 220 HIS A C 1
ATOM 1732 O O . HIS A 1 220 ? 3.394 3.578 -20.349 1.00 93.00 220 HIS A O 1
ATOM 1738 N N . PRO A 1 221 ? 1.761 4.136 -18.895 1.00 89.94 221 PRO A N 1
ATOM 1739 C CA . PRO A 1 221 ? 1.098 2.838 -18.963 1.00 89.94 221 PRO A CA 1
ATOM 1740 C C . PRO A 1 221 ? 0.477 2.591 -20.342 1.00 89.94 221 PRO A C 1
ATOM 1742 O O . PRO A 1 221 ? -0.213 3.459 -20.888 1.00 89.94 221 PRO A O 1
ATOM 1745 N N . GLY A 1 222 ? 0.713 1.406 -20.907 1.00 83.69 222 GLY A N 1
ATOM 1746 C CA . GLY A 1 222 ? 0.153 1.001 -22.205 1.00 83.69 222 GLY A CA 1
ATOM 1747 C C . GLY A 1 222 ? 0.804 1.654 -23.434 1.00 83.69 222 GLY A C 1
ATOM 1748 O O . GLY A 1 222 ? 0.314 1.489 -24.551 1.00 83.69 222 GLY A O 1
ATOM 1749 N N . THR A 1 223 ? 1.911 2.387 -23.267 1.00 83.50 223 THR A N 1
ATOM 1750 C CA . THR A 1 223 ? 2.691 2.888 -24.408 1.00 83.50 223 THR A CA 1
ATOM 1751 C C . THR A 1 223 ? 3.596 1.799 -24.985 1.00 83.50 223 THR A C 1
ATOM 1753 O O . THR A 1 223 ? 4.178 1.008 -24.251 1.00 83.50 223 THR A O 1
ATOM 1756 N N . HIS A 1 224 ? 3.788 1.810 -26.305 1.00 78.19 224 HIS A N 1
ATOM 1757 C CA . HIS A 1 224 ? 4.758 0.948 -26.996 1.00 78.19 224 HIS A CA 1
ATOM 1758 C C . HIS A 1 224 ? 6.131 1.611 -27.184 1.00 78.19 224 HIS A C 1
ATOM 1760 O O . HIS A 1 224 ? 6.994 1.069 -27.874 1.00 78.19 224 HIS A O 1
ATOM 1766 N N . ARG A 1 225 ? 6.332 2.815 -26.635 1.00 81.44 225 ARG A N 1
ATOM 1767 C CA . ARG A 1 225 ? 7.633 3.486 -26.687 1.00 81.44 225 ARG A CA 1
ATOM 1768 C C . ARG A 1 225 ? 8.621 2.742 -25.806 1.00 81.44 225 ARG A C 1
ATOM 1770 O O . ARG A 1 225 ? 8.353 2.565 -24.623 1.00 81.44 225 ARG A O 1
ATOM 1777 N N . THR A 1 226 ? 9.765 2.388 -26.382 1.00 84.19 226 THR A N 1
ATOM 1778 C CA . THR A 1 226 ? 10.854 1.771 -25.633 1.00 84.19 226 THR A CA 1
ATOM 1779 C C . THR A 1 226 ? 11.429 2.763 -24.628 1.00 84.19 226 THR A C 1
ATOM 1781 O O . THR A 1 226 ? 11.837 3.863 -25.015 1.00 84.19 226 THR A O 1
ATOM 1784 N N . THR A 1 227 ? 11.466 2.394 -23.351 1.00 89.88 227 THR A N 1
ATOM 1785 C CA . THR A 1 227 ? 12.053 3.210 -22.280 1.00 89.88 227 THR A CA 1
ATOM 1786 C C . THR A 1 227 ? 12.915 2.370 -21.342 1.00 89.88 227 THR A C 1
ATOM 1788 O O . THR A 1 227 ? 12.864 1.142 -21.335 1.00 89.88 227 THR A O 1
ATOM 1791 N N . LEU A 1 228 ? 13.696 3.042 -20.491 1.00 91.50 228 LEU A N 1
ATOM 1792 C CA . LEU A 1 228 ? 14.466 2.386 -19.428 1.00 91.50 228 LEU A CA 1
ATOM 1793 C C . LEU A 1 228 ? 13.577 1.650 -18.409 1.00 91.50 228 LEU A C 1
ATOM 1795 O O . LEU A 1 228 ? 14.083 0.838 -17.642 1.00 91.50 228 LEU A O 1
ATOM 1799 N N . LEU A 1 229 ? 12.264 1.911 -18.403 1.00 93.94 229 LEU A N 1
ATOM 1800 C CA . LEU A 1 229 ? 11.311 1.260 -17.506 1.00 93.94 229 LEU A CA 1
ATOM 1801 C C . LEU A 1 229 ? 10.828 -0.098 -18.023 1.00 93.94 229 LEU A C 1
ATOM 1803 O O . LEU A 1 229 ? 10.275 -0.870 -17.242 1.00 93.94 229 LEU A O 1
ATOM 1807 N N . ASP A 1 230 ? 11.037 -0.411 -19.304 1.00 92.94 230 ASP A N 1
ATOM 1808 C CA . ASP A 1 230 ? 10.511 -1.629 -19.929 1.00 92.94 230 ASP A CA 1
ATOM 1809 C C . ASP A 1 230 ? 10.894 -2.928 -19.204 1.00 92.94 230 ASP A C 1
ATOM 1811 O O . ASP A 1 230 ? 10.014 -3.777 -19.029 1.00 92.94 230 ASP A O 1
ATOM 1815 N N . PRO A 1 231 ? 12.129 -3.096 -18.683 1.00 94.44 231 PRO A N 1
ATOM 1816 C CA . PRO A 1 231 ? 12.495 -4.283 -17.911 1.00 94.44 231 PRO A CA 1
ATOM 1817 C C . PRO A 1 231 ? 11.678 -4.476 -16.628 1.00 94.44 231 PRO A C 1
ATOM 1819 O O . PRO A 1 231 ? 11.631 -5.593 -16.109 1.00 94.44 231 PRO A O 1
ATOM 1822 N N . TYR A 1 232 ? 11.010 -3.434 -16.127 1.00 95.69 232 TYR A N 1
ATOM 1823 C CA . TYR A 1 232 ? 10.278 -3.422 -14.855 1.00 95.69 232 TYR A CA 1
ATOM 1824 C C . TYR A 1 232 ? 8.762 -3.321 -15.018 1.00 95.69 232 TYR A C 1
ATOM 1826 O O . TYR A 1 232 ? 8.038 -3.391 -14.024 1.00 95.69 232 TYR A O 1
ATOM 1834 N N . ARG A 1 233 ? 8.267 -3.181 -16.254 1.00 95.56 233 ARG A N 1
ATOM 1835 C CA . ARG A 1 233 ? 6.835 -3.216 -16.564 1.00 95.56 233 ARG A CA 1
ATOM 1836 C C . ARG A 1 233 ? 6.273 -4.606 -16.296 1.00 95.56 233 ARG A C 1
ATOM 1838 O O . ARG A 1 233 ? 6.827 -5.616 -16.738 1.00 95.56 233 ARG A O 1
ATOM 1845 N N . ARG A 1 234 ? 5.185 -4.680 -15.540 1.00 96.44 234 ARG A N 1
ATOM 1846 C CA . ARG A 1 234 ? 4.530 -5.925 -15.127 1.00 96.44 234 ARG A CA 1
ATOM 1847 C C . ARG A 1 234 ? 3.023 -5.767 -15.214 1.00 96.44 234 ARG A C 1
ATOM 1849 O O . ARG A 1 234 ? 2.509 -4.658 -15.155 1.00 96.44 234 ARG A O 1
ATOM 1856 N N . ARG A 1 235 ? 2.304 -6.884 -15.296 1.00 97.00 235 ARG A N 1
ATOM 1857 C CA . ARG A 1 235 ? 0.855 -6.870 -15.093 1.00 97.00 235 ARG A CA 1
ATOM 1858 C C . ARG A 1 235 ? 0.571 -6.809 -13.599 1.00 97.00 235 ARG A C 1
ATOM 1860 O O . ARG A 1 235 ? 1.075 -7.641 -12.848 1.00 97.00 235 ARG A O 1
ATOM 1867 N N . LEU A 1 236 ? -0.287 -5.887 -13.183 1.00 97.19 236 LEU A N 1
ATOM 1868 C CA . LEU A 1 236 ? -0.721 -5.735 -11.798 1.00 97.19 236 LEU A CA 1
ATOM 1869 C C . LEU A 1 236 ? -1.379 -7.017 -11.262 1.00 97.19 236 LEU A C 1
ATOM 1871 O O . LEU A 1 236 ? -1.190 -7.382 -10.105 1.00 97.19 236 LEU A O 1
ATOM 1875 N N . ALA A 1 237 ? -2.096 -7.746 -12.122 1.00 97.06 237 ALA A N 1
ATOM 1876 C CA . ALA A 1 237 ? -2.694 -9.038 -11.785 1.00 97.06 237 ALA A CA 1
ATOM 1877 C C . ALA A 1 237 ? -1.660 -10.134 -11.455 1.00 97.06 237 ALA A C 1
ATOM 1879 O O . ALA A 1 237 ? -1.988 -11.084 -10.754 1.00 97.06 237 ALA A O 1
ATOM 1880 N N . ASP A 1 238 ? -0.413 -10.001 -11.916 1.00 97.44 238 ASP A N 1
ATOM 1881 C CA . ASP A 1 238 ? 0.644 -10.990 -11.679 1.00 97.44 238 ASP A CA 1
ATOM 1882 C C . ASP A 1 238 ? 1.474 -10.680 -10.420 1.00 97.44 238 ASP A C 1
ATOM 1884 O O . ASP A 1 238 ? 2.430 -11.399 -10.119 1.00 97.44 238 ASP A O 1
ATOM 1888 N N . LEU A 1 239 ? 1.149 -9.609 -9.683 1.00 96.81 239 LEU A N 1
ATOM 1889 C CA . LEU A 1 239 ? 2.010 -9.060 -8.633 1.00 96.81 239 LEU A CA 1
ATOM 1890 C C . LEU A 1 239 ? 2.337 -10.073 -7.524 1.00 96.81 239 LEU A C 1
ATOM 1892 O O . LEU A 1 239 ? 3.487 -10.154 -7.098 1.00 96.81 239 LEU A O 1
ATOM 1896 N N . SER A 1 240 ? 1.372 -10.890 -7.095 1.00 95.38 240 SER A N 1
ATOM 1897 C CA . SER A 1 240 ? 1.593 -11.918 -6.064 1.00 95.38 240 SER A CA 1
ATOM 1898 C C . SER A 1 240 ? 2.604 -12.983 -6.492 1.00 95.38 240 SER A C 1
ATOM 1900 O O . SER A 1 240 ? 3.490 -13.348 -5.717 1.00 95.38 240 SER A O 1
ATOM 1902 N N . ARG A 1 241 ? 2.520 -13.444 -7.745 1.00 95.81 241 ARG A N 1
ATOM 1903 C CA . ARG A 1 241 ? 3.485 -14.380 -8.332 1.00 95.81 241 ARG A CA 1
ATOM 1904 C C . ARG A 1 241 ? 4.861 -13.735 -8.462 1.00 95.81 241 ARG A C 1
ATOM 1906 O O . ARG A 1 241 ? 5.851 -14.340 -8.073 1.00 95.81 241 ARG A O 1
ATOM 1913 N N . LEU A 1 242 ? 4.921 -12.506 -8.969 1.00 95.00 242 LEU A N 1
ATOM 1914 C CA . LEU A 1 242 ? 6.180 -11.791 -9.173 1.00 95.00 242 LEU A CA 1
ATOM 1915 C C . LEU A 1 242 ? 6.922 -11.554 -7.856 1.00 95.00 242 LEU A C 1
ATOM 1917 O O . LEU A 1 242 ? 8.117 -11.810 -7.779 1.00 95.00 242 LEU A O 1
ATOM 1921 N N . VAL A 1 243 ? 6.217 -11.134 -6.802 1.00 93.06 243 VAL A N 1
ATOM 1922 C CA . VAL A 1 243 ? 6.823 -10.948 -5.476 1.00 93.06 243 VAL A CA 1
ATOM 1923 C C . VAL A 1 243 ? 7.305 -12.278 -4.894 1.00 93.06 243 VAL A C 1
ATOM 1925 O O . VAL A 1 243 ? 8.389 -12.326 -4.313 1.00 93.06 243 VAL A O 1
ATOM 1928 N N . LEU A 1 244 ? 6.576 -13.380 -5.099 1.00 90.69 244 LEU A N 1
ATOM 1929 C CA . LEU A 1 244 ? 7.079 -14.709 -4.739 1.00 90.69 244 LEU A CA 1
ATOM 1930 C C . LEU A 1 244 ? 8.375 -15.053 -5.482 1.00 90.69 244 LEU A C 1
ATOM 1932 O O . LEU A 1 244 ? 9.323 -15.513 -4.846 1.00 90.69 244 LEU A O 1
ATOM 1936 N N . ASP A 1 245 ? 8.454 -14.793 -6.786 1.00 89.25 245 ASP A N 1
ATOM 1937 C CA . ASP A 1 245 ? 9.664 -15.035 -7.579 1.00 89.25 245 ASP A CA 1
ATOM 1938 C C . ASP A 1 245 ? 10.847 -14.196 -7.046 1.00 89.25 245 ASP A C 1
ATOM 1940 O O . ASP A 1 245 ? 11.950 -14.720 -6.854 1.00 89.25 245 ASP A O 1
ATOM 1944 N N . CYS A 1 246 ? 10.603 -12.928 -6.684 1.00 84.50 246 CYS A N 1
ATOM 1945 C CA . CYS A 1 246 ? 11.587 -12.045 -6.046 1.00 84.50 246 CYS A CA 1
ATOM 1946 C C . CYS A 1 246 ? 12.096 -12.595 -4.704 1.00 84.50 246 CYS A C 1
ATOM 1948 O O . CYS A 1 246 ? 13.273 -12.447 -4.385 1.00 84.50 246 CYS A O 1
ATOM 1950 N N . THR A 1 247 ? 11.243 -13.266 -3.920 1.00 77.56 247 THR A N 1
ATOM 1951 C CA . THR A 1 247 ? 11.679 -13.919 -2.673 1.00 77.56 247 THR A CA 1
ATOM 1952 C C . THR A 1 247 ? 12.466 -15.214 -2.915 1.00 77.56 247 THR A C 1
ATOM 1954 O O . THR A 1 247 ? 13.193 -15.666 -2.030 1.00 77.56 247 THR A O 1
ATOM 1957 N N . GLN A 1 248 ? 12.375 -15.828 -4.097 1.00 70.38 248 GLN A N 1
ATOM 1958 C CA . GLN A 1 248 ? 13.018 -17.113 -4.400 1.00 70.38 248 GLN A CA 1
ATOM 1959 C C . GLN A 1 248 ? 14.399 -16.971 -5.047 1.00 70.38 248 GLN A C 1
ATOM 1961 O O . GLN A 1 248 ? 15.272 -17.808 -4.788 1.00 70.38 248 GLN A O 1
ATOM 1966 N N . ALA A 1 249 ? 14.639 -15.912 -5.820 1.00 55.81 249 ALA A N 1
ATOM 1967 C CA . ALA A 1 249 ? 15.927 -15.695 -6.470 1.00 55.81 249 ALA A CA 1
ATOM 1968 C C . ALA A 1 249 ? 17.059 -15.493 -5.434 1.00 55.81 249 ALA A C 1
ATOM 1970 O O . ALA A 1 249 ? 16.938 -14.655 -4.537 1.00 55.81 249 ALA A O 1
ATOM 1971 N N . PRO A 1 250 ? 18.171 -16.252 -5.503 1.00 40.12 250 PRO A N 1
ATOM 1972 C CA . PRO A 1 250 ? 19.393 -15.846 -4.829 1.00 40.12 250 PRO A CA 1
ATOM 1973 C C . PRO A 1 250 ? 19.894 -14.559 -5.487 1.00 40.12 250 PRO A C 1
ATOM 1975 O O . PRO A 1 250 ? 19.868 -14.438 -6.711 1.00 40.12 250 PRO A O 1
ATOM 1978 N N . PHE A 1 251 ? 20.362 -13.612 -4.674 1.00 38.94 251 PHE A N 1
ATOM 1979 C CA . PHE A 1 251 ? 21.115 -12.460 -5.157 1.00 38.94 251 PHE A CA 1
ATOM 1980 C C . PHE A 1 251 ? 22.265 -12.951 -6.038 1.00 38.94 251 PHE A C 1
ATOM 1982 O O . PHE A 1 251 ? 23.243 -13.499 -5.530 1.00 38.94 251 PHE A O 1
ATOM 1989 N N . ALA A 1 252 ? 22.150 -12.777 -7.354 1.00 31.62 252 ALA A N 1
ATOM 1990 C CA . ALA A 1 252 ? 23.271 -12.912 -8.271 1.00 31.62 252 ALA A CA 1
ATOM 1991 C C . ALA A 1 252 ? 24.106 -11.630 -8.165 1.00 31.62 252 ALA A C 1
ATOM 1993 O O . ALA A 1 252 ? 24.063 -10.760 -9.027 1.00 31.62 252 ALA A O 1
ATOM 1994 N N . GLY A 1 253 ? 24.801 -11.491 -7.037 1.00 32.91 253 GLY A N 1
ATOM 1995 C CA . GLY A 1 253 ? 25.902 -10.556 -6.892 1.00 32.91 253 GLY A CA 1
ATOM 1996 C C . GLY A 1 253 ? 27.167 -11.209 -7.434 1.00 32.91 253 GLY A C 1
ATOM 1997 O O . GLY A 1 253 ? 27.715 -12.108 -6.797 1.00 32.91 253 GLY A O 1
ATOM 1998 N N . THR A 1 254 ? 27.608 -10.752 -8.600 1.00 31.36 254 THR A N 1
ATOM 1999 C CA . THR A 1 254 ? 29.022 -10.741 -8.993 1.00 31.36 254 THR A CA 1
ATOM 2000 C C . THR A 1 254 ? 29.410 -9.305 -9.255 1.00 31.36 254 THR A C 1
ATOM 2002 O O . THR A 1 254 ? 28.679 -8.676 -10.054 1.00 31.36 254 THR A O 1
#

Sequence (254 aa):
MVPADSLVDDDALILASLIDEIPNQIDLVVTERTFKQLAAREIVKGKHFYEAAFSMHPVRSRWLPFLVPRAQLAERVLETSVALALGRVSPDLLKPRERHNGWLGFLGEAEVIRRLAESPRLDLFRPFPDLEMVEVLARDNLARRLAGLQVKAATVQHLNGEAQIHIRTATLTKDPSTWVVGLAWRNETNAFDEECLLIPAAEVPTVAIDTGPTMEINFHPGTHRTTLLDPYRRRLADLSRLVLDCTQAPFAGT